Protein AF-A0A0F8CPH7-F1 (afdb_monomer)

Organism: Ceratocystis fimbriata f. sp. platani (NCBI:txid88771)

Secondary structure (DSSP, 8-state):
-------------TT-----HHHHHHHHHHHHHHHHHHHHHTS-PPPPP-----------------------------------------------------HHHHHHHHHHHHHHHHHHHHHHHHHHHSTTSPPP-SHHHHHHHIIIIIHHHHHSS--SEEEE-SSS-EEEE-TT-GGGTT----TTS-HHHHHTHHHHHHHHHHHHHHHHTT-----

Sequence (219 aa):
MSFQSIAQPTSTNPDSAYLASSCLDFLLIELVPLAFRVTNDLEPKPSPANDSTASTTGSSPQVGGSATTGEASASSGPAKSGLGSGLGAGIVGAGGAVKKMDEDEEKDAVFYRLESLGYRVGQGLVERFSKDRPRFNDTLDVIKFLCKDLWMLAFRKQIDNLKTNHRGVYVLTDNNFRPLSRMSAEAGGQAVLRAQPFLWFPCGIVRGALAAMGIDATQ

Foldseek 3Di:
DDPPPPPDPPPVDPPPDDDPLVVLLVCLVVVLVVLLVVLQVPLDDDDPDPPDDDDDDDDDDDDDDDDDDDDDDDDDDDDDDDDDDDDDDDDDDDDPPSPRPDVVSSVVSSLCVLLQLLLVLLLVCCVPPCPPPDQDPDPVVLVVCVQAPVCCRNQVDGFPDWDDPVPPDIDTHDPCRPSCVPPDDDVVDPSVVVCVSSVSNVNSSSQNNCVSSVHHDDD

InterPro domains:
  IPR007194 Transport protein particle (TRAPP) component [PF04051] (25-217)
  IPR024096 NO signalling/Golgi transport ligand-binding domain superfamily [SSF111126] (21-217)
  IPR037992 TRAPP complex, Trs33 subunit [PTHR12817] (20-218)
  IPR037992 TRAPP complex, Trs33 subunit [cd14944] (20-218)

Radius of gyration: 29.12 Å; Cα contacts (8 Å, |Δi|>4): 146; chains: 1; bounding box: 70×67×82 Å

Mean predicted aligned error: 16.25 Å

Structure (mmCIF, N/CA/C/O backbone):
data_AF-A0A0F8CPH7-F1
#
_entry.id   AF-A0A0F8CPH7-F1
#
loop_
_atom_site.group_PDB
_atom_site.id
_atom_site.type_symbol
_atom_site.label_atom_id
_atom_site.label_alt_id
_atom_site.label_comp_id
_atom_site.label_asym_id
_atom_site.label_entity_id
_atom_site.label_seq_id
_atom_site.pdbx_PDB_ins_code
_atom_site.Cartn_x
_atom_site.Cartn_y
_atom_site.Cartn_z
_atom_site.occupancy
_atom_site.B_iso_or_equiv
_atom_site.auth_seq_id
_atom_site.auth_comp_id
_atom_site.auth_asym_id
_atom_site.auth_atom_id
_atom_site.pdbx_PDB_model_num
ATOM 1 N N . MET A 1 1 ? 30.610 3.487 20.086 1.00 37.03 1 MET A N 1
ATOM 2 C CA . MET A 1 1 ? 29.155 3.574 19.850 1.00 37.03 1 MET A CA 1
ATOM 3 C C . MET A 1 1 ? 28.462 2.661 20.841 1.00 37.03 1 MET A C 1
ATOM 5 O O . MET A 1 1 ? 28.578 1.450 20.716 1.00 37.03 1 MET A O 1
ATOM 9 N N . SER A 1 2 ? 27.843 3.222 21.875 1.00 33.97 2 SER A N 1
ATOM 10 C CA . SER A 1 2 ? 27.086 2.464 22.871 1.00 33.97 2 SER A CA 1
ATOM 11 C C . SER A 1 2 ? 25.788 1.951 22.250 1.00 33.97 2 SER A C 1
ATOM 13 O O . SER A 1 2 ? 24.970 2.738 21.779 1.00 33.97 2 SER A O 1
ATOM 15 N N . PHE A 1 3 ? 25.577 0.633 22.264 1.00 42.03 3 PHE A N 1
ATOM 16 C CA . PHE A 1 3 ? 24.262 0.066 21.982 1.00 42.03 3 PHE A CA 1
ATOM 17 C C . PHE A 1 3 ? 23.339 0.410 23.148 1.00 42.03 3 PHE A C 1
ATOM 19 O O . PHE A 1 3 ? 23.348 -0.256 24.182 1.00 42.03 3 PHE A O 1
ATOM 26 N N . GLN A 1 4 ? 22.561 1.480 22.993 1.00 38.41 4 GLN A N 1
ATOM 27 C CA . GLN A 1 4 ? 21.493 1.802 23.924 1.00 38.41 4 GLN A CA 1
ATOM 28 C C . GLN A 1 4 ? 20.413 0.729 23.774 1.00 38.41 4 GLN A C 1
ATOM 30 O O . GLN A 1 4 ? 19.594 0.776 22.858 1.00 38.41 4 GLN A O 1
ATOM 35 N N . SER A 1 5 ? 20.467 -0.278 24.649 1.00 45.59 5 SER A N 1
ATOM 36 C CA . SER A 1 5 ? 19.445 -1.313 24.731 1.00 45.59 5 SER A CA 1
ATOM 37 C C . SER A 1 5 ? 18.122 -0.640 25.078 1.00 45.59 5 SER A C 1
ATOM 39 O O . SER A 1 5 ? 17.912 -0.199 26.209 1.00 45.59 5 SER A O 1
ATOM 41 N N . ILE A 1 6 ? 17.253 -0.502 24.077 1.00 48.56 6 ILE A N 1
ATOM 42 C CA . ILE A 1 6 ? 15.868 -0.096 24.283 1.00 48.56 6 ILE A CA 1
ATOM 43 C C . ILE A 1 6 ? 15.257 -1.182 25.157 1.00 48.56 6 ILE A C 1
ATOM 45 O O . ILE A 1 6 ? 15.151 -2.331 24.725 1.00 48.56 6 ILE A O 1
ATOM 49 N N . ALA A 1 7 ? 14.909 -0.816 26.393 1.00 46.19 7 ALA A N 1
ATOM 50 C CA . ALA A 1 7 ? 14.286 -1.726 27.336 1.00 46.19 7 ALA A CA 1
ATOM 51 C C . ALA A 1 7 ? 13.081 -2.376 26.652 1.00 46.19 7 ALA A C 1
ATOM 53 O O . ALA A 1 7 ? 12.139 -1.685 26.254 1.00 46.19 7 ALA A O 1
ATOM 54 N N . GLN A 1 8 ? 13.135 -3.698 26.476 1.00 51.12 8 GLN A N 1
ATOM 55 C CA . GLN A 1 8 ? 11.978 -4.438 26.000 1.00 51.12 8 GLN A CA 1
ATOM 56 C C . GLN A 1 8 ? 10.853 -4.177 27.006 1.00 51.12 8 GLN A C 1
ATOM 58 O O . GLN A 1 8 ? 11.062 -4.427 28.197 1.00 51.12 8 GLN A O 1
ATOM 63 N N . PRO A 1 9 ? 9.689 -3.650 26.583 1.00 49.19 9 PRO A N 1
ATOM 64 C CA . PRO A 1 9 ? 8.571 -3.509 27.495 1.00 49.19 9 PRO A CA 1
ATOM 65 C C . PRO A 1 9 ? 8.208 -4.918 27.948 1.00 49.19 9 PRO A C 1
ATOM 67 O O . PRO A 1 9 ? 7.811 -5.746 27.130 1.00 49.19 9 PRO A O 1
ATOM 70 N N . THR A 1 10 ? 8.380 -5.200 29.238 1.00 48.44 10 THR A N 1
ATOM 71 C CA . THR A 1 10 ? 8.094 -6.500 29.848 1.00 48.44 10 THR A CA 1
ATOM 72 C C . THR A 1 10 ? 6.583 -6.701 29.938 1.00 48.44 10 THR A C 1
ATOM 74 O O . THR A 1 10 ? 6.005 -6.719 31.023 1.00 48.44 10 THR A O 1
ATOM 77 N N . SER A 1 11 ? 5.921 -6.804 28.783 1.00 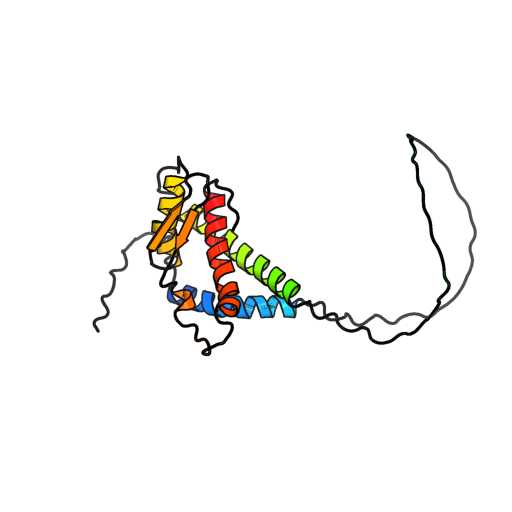45.66 11 SER A N 1
ATOM 78 C CA . SER A 1 11 ? 4.522 -7.195 28.718 1.00 45.66 11 SER A CA 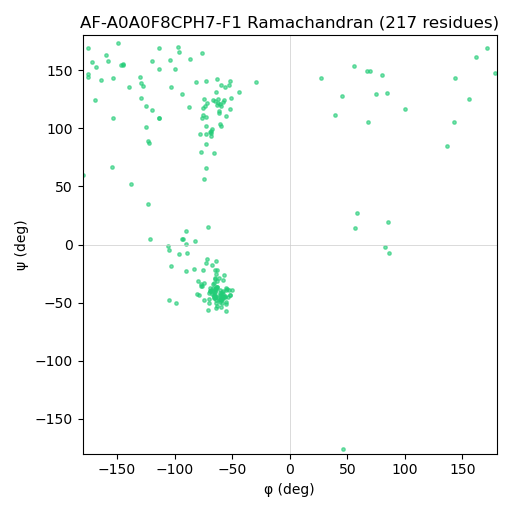1
ATOM 79 C C . SER A 1 11 ? 4.449 -8.686 29.025 1.00 45.66 11 SER A C 1
ATOM 81 O O . SER A 1 11 ? 4.887 -9.527 28.245 1.00 45.66 11 SER A O 1
ATOM 83 N N . THR A 1 12 ? 3.909 -9.006 30.197 1.00 47.97 12 THR A N 1
ATOM 84 C CA . THR A 1 12 ? 3.699 -10.362 30.727 1.00 47.97 12 THR A CA 1
ATOM 85 C C . THR A 1 12 ? 2.594 -11.137 29.993 1.00 47.97 12 THR A C 1
ATOM 87 O O . THR A 1 12 ? 2.120 -12.156 30.487 1.00 47.97 12 THR A O 1
ATOM 90 N N . ASN A 1 13 ? 2.180 -10.669 28.811 1.00 50.22 13 ASN A N 1
ATOM 91 C CA . ASN A 1 13 ? 1.158 -11.300 27.987 1.00 50.22 13 ASN A CA 1
ATOM 92 C C . ASN A 1 13 ? 1.799 -12.350 27.063 1.00 50.22 13 ASN A C 1
ATOM 94 O O . ASN A 1 13 ? 2.582 -11.965 26.190 1.00 50.22 13 ASN A O 1
ATOM 98 N N . PRO A 1 14 ? 1.441 -13.644 27.173 1.00 56.41 14 PRO A N 1
ATOM 99 C CA . PRO A 1 14 ? 1.940 -14.680 26.263 1.00 56.41 14 PRO A CA 1
ATOM 100 C C . PRO A 1 14 ? 1.500 -14.460 24.802 1.00 56.41 14 PRO A C 1
ATOM 102 O O . PRO A 1 14 ? 2.190 -14.900 23.889 1.00 56.41 14 PRO A O 1
ATOM 105 N N . ASP A 1 15 ? 0.423 -13.699 24.572 1.00 54.91 15 ASP A N 1
ATOM 106 C CA . ASP A 1 15 ? -0.055 -13.299 23.237 1.00 54.91 15 ASP A CA 1
ATOM 107 C C . ASP A 1 15 ? 0.677 -12.076 22.641 1.00 54.91 15 ASP A C 1
ATOM 109 O O . ASP A 1 15 ? 0.338 -11.599 21.549 1.00 54.91 15 ASP A O 1
ATOM 113 N N . SER A 1 16 ? 1.686 -11.536 23.333 1.00 53.56 16 SER A N 1
ATOM 114 C CA . SER A 1 16 ? 2.491 -10.406 22.858 1.00 53.56 16 SER A CA 1
ATOM 115 C C . SER A 1 16 ? 3.502 -10.870 21.800 1.00 53.56 16 SER A C 1
ATOM 117 O O . SER A 1 16 ? 4.678 -11.100 22.077 1.00 53.56 16 SER A O 1
ATOM 119 N N . ALA A 1 17 ? 3.040 -11.056 20.559 1.00 59.44 17 ALA A N 1
ATOM 120 C CA . ALA A 1 17 ? 3.915 -11.437 19.452 1.00 59.44 17 ALA A CA 1
ATOM 121 C C . ALA A 1 17 ? 4.791 -10.251 19.020 1.00 59.44 17 ALA A C 1
ATOM 123 O O . ALA A 1 17 ? 4.398 -9.416 18.202 1.00 59.44 17 ALA A O 1
ATOM 124 N N . TYR A 1 18 ? 6.004 -10.197 19.562 1.00 64.38 18 TYR A N 1
ATOM 125 C CA . TYR A 1 18 ? 7.032 -9.264 19.121 1.00 64.38 18 TYR A CA 1
ATOM 126 C C . TYR A 1 18 ? 7.489 -9.605 17.695 1.00 64.38 18 TYR A C 1
ATOM 128 O O . TYR A 1 18 ? 7.954 -10.711 17.423 1.00 64.38 18 TYR A O 1
ATOM 136 N N . LEU A 1 19 ? 7.414 -8.633 16.783 1.00 67.06 19 LEU A N 1
ATOM 137 C CA . LEU A 1 19 ? 7.963 -8.782 15.436 1.00 67.06 19 LEU A CA 1
ATOM 138 C C . LEU A 1 19 ? 9.497 -8.672 15.468 1.00 67.06 19 LEU A C 1
ATOM 140 O O . LEU A 1 19 ? 10.047 -7.613 15.796 1.00 67.06 19 LEU A O 1
ATOM 144 N N . ALA A 1 20 ? 10.187 -9.746 15.079 1.00 78.56 20 ALA A N 1
ATOM 145 C CA . ALA A 1 20 ? 11.637 -9.759 14.917 1.00 78.56 20 ALA A CA 1
ATOM 146 C C . ALA A 1 20 ? 12.053 -8.861 13.737 1.00 78.56 20 ALA A C 1
ATOM 148 O O . ALA A 1 20 ? 11.981 -9.263 12.576 1.00 78.56 20 ALA A O 1
ATOM 149 N N . SER A 1 21 ? 12.501 -7.635 14.038 1.00 74.56 21 SER A N 1
ATOM 150 C CA . SER A 1 21 ? 12.812 -6.613 13.022 1.00 74.56 21 SER A CA 1
ATOM 151 C C . SER A 1 21 ? 13.825 -7.095 11.982 1.00 74.56 21 SER A C 1
ATOM 153 O O . SER A 1 21 ? 13.651 -6.818 10.804 1.00 74.56 21 SER A O 1
ATOM 155 N N . SER A 1 22 ? 14.845 -7.854 12.395 1.00 81.75 22 SER A N 1
ATOM 156 C CA . SER A 1 22 ? 15.851 -8.403 11.479 1.00 81.75 22 SER A CA 1
ATOM 157 C C . SER A 1 22 ? 15.253 -9.401 10.484 1.00 81.75 22 SER A C 1
ATOM 159 O O . SER A 1 22 ? 15.658 -9.426 9.329 1.00 81.75 22 SER A O 1
ATOM 161 N N . CYS A 1 23 ? 14.272 -10.206 10.907 1.00 84.56 23 CYS A N 1
ATOM 162 C CA . CYS A 1 23 ? 13.587 -11.152 10.026 1.00 84.56 23 CYS A CA 1
ATOM 163 C C . CYS A 1 23 ? 12.709 -10.424 9.003 1.00 84.56 23 CYS A C 1
ATOM 165 O O . CYS A 1 23 ? 12.673 -10.845 7.852 1.00 84.56 23 CYS A O 1
ATOM 167 N N . LEU A 1 24 ? 12.057 -9.319 9.391 1.00 82.50 24 LEU A N 1
ATOM 168 C CA . LEU A 1 24 ? 11.347 -8.462 8.439 1.00 82.50 24 LEU A CA 1
ATOM 169 C C . LEU A 1 24 ? 12.323 -7.799 7.454 1.00 82.50 24 LEU A C 1
ATOM 171 O O . LEU A 1 24 ? 12.069 -7.834 6.256 1.00 82.50 24 LEU A O 1
ATOM 175 N N . ASP A 1 25 ? 13.443 -7.250 7.939 1.00 82.81 25 ASP A N 1
ATOM 176 C CA . ASP A 1 25 ? 14.469 -6.624 7.093 1.00 82.81 25 ASP A CA 1
ATOM 177 C C . ASP A 1 25 ? 14.992 -7.622 6.031 1.00 82.81 25 ASP A C 1
ATOM 179 O O . ASP A 1 25 ? 15.083 -7.270 4.858 1.00 82.81 25 ASP A O 1
ATOM 183 N N . PHE A 1 26 ? 15.287 -8.878 6.404 1.00 86.50 26 PHE A N 1
ATOM 184 C CA . PHE A 1 26 ? 15.694 -9.922 5.447 1.00 86.50 26 PHE A CA 1
ATOM 185 C C . PHE A 1 26 ? 14.562 -10.363 4.515 1.00 86.50 26 PHE A C 1
ATOM 187 O O . PHE A 1 26 ? 14.797 -10.547 3.323 1.00 86.50 26 PHE A O 1
ATOM 194 N N . LEU A 1 27 ? 13.334 -10.497 5.029 1.00 87.50 27 LEU A N 1
ATOM 195 C CA . LEU A 1 27 ? 12.174 -10.832 4.206 1.00 87.50 27 LEU A CA 1
ATOM 196 C C . LEU A 1 27 ? 11.969 -9.778 3.116 1.00 87.50 27 LEU A C 1
ATOM 198 O O . LEU A 1 27 ? 11.829 -10.149 1.962 1.00 87.50 27 LEU A O 1
ATOM 202 N N . LEU A 1 28 ? 12.021 -8.484 3.441 1.00 86.94 28 LEU A N 1
ATOM 203 C CA . LEU A 1 28 ? 11.837 -7.402 2.466 1.00 86.94 28 LEU A CA 1
ATOM 204 C C . LEU A 1 28 ? 12.929 -7.355 1.380 1.00 86.94 28 LEU A C 1
ATOM 206 O O . LEU A 1 28 ? 12.655 -6.877 0.281 1.00 86.94 28 LEU A O 1
ATOM 210 N N . ILE A 1 29 ? 14.133 -7.864 1.661 1.00 88.19 29 ILE A N 1
ATOM 211 C CA . ILE A 1 29 ? 15.219 -7.993 0.676 1.00 88.19 29 ILE A CA 1
ATOM 212 C C . ILE A 1 29 ? 14.935 -9.149 -0.297 1.00 88.19 29 ILE A C 1
ATOM 214 O O . ILE A 1 29 ? 15.022 -8.965 -1.508 1.00 88.19 29 ILE A O 1
ATOM 218 N N . GLU A 1 30 ? 14.561 -10.323 0.218 1.00 91.12 30 GLU A N 1
ATOM 219 C CA . GLU A 1 30 ? 14.364 -11.539 -0.589 1.00 91.12 30 GLU A CA 1
ATOM 220 C C . GLU A 1 30 ? 12.981 -11.630 -1.256 1.00 91.12 30 GLU A C 1
ATOM 222 O O . GLU A 1 30 ? 12.820 -12.339 -2.249 1.00 91.12 30 GLU A O 1
ATOM 227 N N . LEU A 1 31 ? 11.975 -10.908 -0.749 1.00 91.94 31 LEU A N 1
ATOM 228 C CA . LEU A 1 31 ? 10.586 -10.998 -1.213 1.00 91.94 31 LEU A CA 1
ATOM 229 C C . LEU A 1 31 ? 10.444 -10.676 -2.708 1.00 91.94 31 LEU A C 1
ATOM 231 O O . LEU A 1 31 ? 9.700 -11.358 -3.410 1.00 91.94 31 LEU A O 1
ATOM 235 N N . VAL A 1 32 ? 11.167 -9.665 -3.199 1.00 92.25 32 VAL A N 1
ATOM 236 C CA . VAL A 1 32 ? 11.124 -9.253 -4.610 1.00 92.25 32 VAL A CA 1
ATOM 237 C C . VAL A 1 32 ? 11.809 -10.282 -5.525 1.00 92.25 32 VAL A C 1
ATOM 239 O O . VAL A 1 32 ? 11.118 -10.802 -6.403 1.00 92.25 32 VAL A O 1
ATOM 242 N N . PRO A 1 33 ? 13.096 -10.659 -5.335 1.00 92.00 33 PRO A N 1
ATOM 243 C CA . PRO A 1 33 ? 13.726 -11.727 -6.121 1.00 92.00 33 PRO A CA 1
ATOM 244 C C . PRO A 1 33 ? 12.954 -13.052 -6.098 1.00 92.00 33 PRO A C 1
ATOM 246 O O . PRO A 1 33 ? 12.860 -13.731 -7.122 1.00 92.00 33 PRO A O 1
ATOM 249 N N . LEU A 1 34 ? 12.372 -13.414 -4.949 1.00 92.44 34 LEU A N 1
ATOM 250 C CA . LEU A 1 34 ? 11.554 -14.616 -4.814 1.00 92.44 34 LEU A CA 1
ATOM 251 C C . LEU A 1 34 ? 10.242 -14.507 -5.597 1.00 92.44 34 LEU A C 1
ATOM 253 O O . LEU A 1 34 ? 9.844 -15.484 -6.224 1.00 92.44 34 LEU A O 1
ATOM 257 N N . ALA A 1 35 ? 9.580 -13.348 -5.604 1.00 92.75 35 ALA A N 1
ATOM 258 C CA . ALA A 1 35 ? 8.356 -13.157 -6.375 1.00 92.75 35 ALA A CA 1
ATOM 259 C C . ALA A 1 35 ? 8.604 -13.238 -7.889 1.00 92.75 35 ALA A C 1
ATOM 261 O O . ALA A 1 35 ? 7.842 -13.923 -8.564 1.00 92.75 35 ALA A O 1
ATOM 262 N N . PHE A 1 36 ? 9.691 -12.644 -8.402 1.00 92.12 36 PHE A N 1
ATOM 263 C CA . PHE A 1 36 ? 10.114 -12.824 -9.799 1.00 92.12 36 PHE A CA 1
ATOM 264 C C . PHE A 1 36 ? 10.379 -14.302 -10.126 1.00 92.12 36 PHE A C 1
ATOM 266 O O . PHE A 1 36 ? 9.798 -14.841 -11.064 1.00 92.12 36 PHE A O 1
ATOM 273 N N . ARG A 1 37 ? 11.176 -15.003 -9.302 1.00 91.81 37 ARG A N 1
ATOM 274 C CA . ARG A 1 37 ? 11.423 -16.446 -9.480 1.00 91.81 37 ARG A CA 1
ATOM 275 C C . ARG A 1 37 ? 10.138 -17.270 -9.510 1.00 91.81 37 ARG A C 1
ATOM 277 O O . ARG A 1 37 ? 9.963 -18.055 -10.427 1.00 91.81 37 ARG A O 1
ATOM 284 N N . VAL A 1 38 ? 9.241 -17.080 -8.543 1.00 91.00 38 VAL A N 1
ATOM 285 C CA . VAL A 1 38 ? 7.985 -17.843 -8.458 1.00 91.00 38 VAL A CA 1
ATOM 286 C C . VAL A 1 38 ? 7.055 -17.545 -9.635 1.00 91.00 38 VAL A C 1
ATOM 288 O O . VAL A 1 38 ? 6.340 -18.442 -10.064 1.00 91.00 38 VAL A O 1
ATOM 291 N N . THR A 1 39 ? 7.044 -16.320 -10.165 1.00 89.31 39 THR A N 1
ATOM 292 C CA . THR A 1 39 ? 6.283 -15.998 -11.382 1.00 89.31 39 THR A CA 1
ATOM 293 C C . THR A 1 39 ? 6.845 -16.746 -12.594 1.00 89.31 39 THR A C 1
ATOM 295 O O . THR A 1 39 ? 6.076 -17.373 -13.315 1.00 89.31 39 THR A O 1
ATOM 298 N N . ASN A 1 40 ? 8.170 -16.794 -12.748 1.00 86.19 40 ASN A N 1
ATOM 299 C CA . ASN A 1 40 ? 8.825 -17.473 -13.873 1.00 86.19 40 ASN A CA 1
ATOM 300 C C . ASN A 1 40 ? 8.797 -19.011 -13.748 1.00 86.19 40 ASN A C 1
ATOM 302 O O . ASN A 1 40 ? 8.638 -19.710 -14.743 1.00 86.19 40 ASN A O 1
ATOM 306 N N . ASP A 1 41 ? 8.865 -19.555 -12.529 1.00 83.31 41 ASP A N 1
ATOM 307 C CA . ASP A 1 41 ? 8.706 -20.994 -12.252 1.00 83.31 41 ASP A CA 1
ATOM 308 C C . ASP A 1 41 ? 7.265 -21.493 -12.521 1.00 83.31 41 ASP A C 1
ATOM 310 O O . ASP A 1 41 ? 7.039 -22.699 -12.646 1.00 83.31 41 ASP A O 1
ATOM 314 N N . LEU A 1 42 ? 6.283 -20.581 -12.595 1.00 69.94 42 LEU A N 1
ATOM 315 C CA . LEU A 1 42 ? 4.884 -20.874 -12.931 1.00 69.94 42 LEU A CA 1
ATOM 316 C C . LEU A 1 42 ? 4.584 -20.791 -14.438 1.00 69.94 42 LEU A C 1
ATOM 318 O O . LEU A 1 42 ? 3.446 -21.071 -14.826 1.00 69.94 42 LEU A O 1
ATOM 322 N N . GLU A 1 43 ? 5.569 -20.476 -15.293 1.00 65.69 43 GLU A N 1
ATOM 323 C CA . GLU A 1 43 ? 5.422 -20.679 -16.739 1.00 65.69 43 GLU A CA 1
ATOM 324 C C . GLU A 1 43 ? 5.099 -22.168 -17.005 1.00 65.69 43 GLU A C 1
ATOM 326 O O . GLU A 1 43 ? 5.838 -23.057 -16.561 1.00 65.69 43 GLU A O 1
ATOM 331 N N . PRO A 1 44 ? 3.993 -22.494 -17.703 1.00 54.16 44 PRO A N 1
ATOM 332 C CA . PRO A 1 44 ? 3.561 -23.874 -17.872 1.00 54.16 44 PRO A CA 1
ATOM 333 C C . PRO A 1 44 ? 4.539 -24.644 -18.763 1.00 54.16 44 PRO A C 1
ATOM 335 O O . PRO A 1 44 ? 4.463 -24.612 -19.993 1.00 54.16 44 PRO A O 1
ATOM 338 N N . LYS A 1 45 ? 5.446 -25.392 -18.125 1.00 47.84 45 LYS A N 1
ATOM 339 C CA . LYS A 1 45 ? 6.316 -26.366 -18.790 1.00 47.84 45 LYS A CA 1
ATOM 340 C C . LYS A 1 45 ? 5.452 -27.289 -19.662 1.00 47.84 45 LYS A C 1
ATOM 342 O O . LYS A 1 45 ? 4.522 -27.894 -19.126 1.00 47.84 45 LYS A O 1
ATOM 347 N N . PRO A 1 46 ? 5.743 -27.437 -20.969 1.00 47.88 46 PRO A N 1
ATOM 348 C CA . PRO A 1 46 ? 4.906 -28.231 -21.856 1.00 47.88 46 PRO A CA 1
ATOM 349 C C . PRO A 1 46 ? 4.831 -29.674 -21.357 1.00 47.88 46 PRO A C 1
ATOM 351 O O . PRO A 1 46 ? 5.847 -30.369 -21.253 1.00 47.88 46 PRO A O 1
ATOM 354 N N . SER A 1 47 ? 3.614 -30.109 -21.039 1.00 40.88 47 SER A N 1
ATOM 355 C CA . SER A 1 47 ? 3.304 -31.496 -20.707 1.00 40.88 47 SER A CA 1
ATOM 356 C C . SER A 1 47 ? 3.757 -32.398 -21.858 1.00 40.88 47 SER A C 1
ATOM 358 O O . SER A 1 47 ? 3.479 -32.061 -23.014 1.00 40.88 47 SER A O 1
ATOM 360 N N . PRO A 1 48 ? 4.418 -33.543 -21.602 1.00 45.66 48 PRO A N 1
ATOM 361 C CA . PRO A 1 48 ? 4.695 -34.495 -22.667 1.00 45.66 48 PRO A CA 1
ATOM 362 C C . PRO A 1 48 ? 3.359 -34.954 -23.257 1.00 45.66 48 PRO A C 1
ATOM 364 O O . PRO A 1 48 ? 2.493 -35.454 -22.537 1.00 45.66 48 PRO A O 1
ATOM 367 N N . ALA A 1 49 ? 3.172 -34.734 -24.557 1.00 44.69 49 ALA A N 1
ATOM 368 C CA . ALA A 1 49 ? 1.973 -35.176 -25.247 1.00 44.69 49 ALA A CA 1
ATOM 369 C C . ALA A 1 49 ? 1.891 -36.707 -25.177 1.00 44.69 49 ALA A C 1
ATOM 371 O O . ALA A 1 49 ? 2.830 -37.396 -25.575 1.00 44.69 49 ALA A O 1
ATOM 372 N N . ASN A 1 50 ? 0.767 -37.231 -24.682 1.00 43.66 50 ASN A N 1
ATOM 373 C CA . ASN A 1 50 ? 0.462 -38.655 -24.778 1.00 43.66 50 ASN A CA 1
ATOM 374 C C . ASN A 1 50 ? 0.213 -38.999 -26.249 1.00 43.66 50 ASN A C 1
ATOM 376 O O . ASN A 1 50 ? -0.906 -38.862 -26.743 1.00 43.66 50 ASN A O 1
ATOM 380 N N . ASP A 1 51 ? 1.259 -39.440 -26.942 1.00 42.44 51 ASP A N 1
ATOM 381 C CA . ASP A 1 51 ? 1.118 -40.010 -28.272 1.00 42.44 51 ASP A CA 1
ATOM 382 C C . ASP A 1 51 ? 0.570 -41.440 -28.162 1.00 42.44 51 ASP A C 1
ATOM 384 O O . ASP A 1 51 ? 1.215 -42.360 -27.655 1.00 42.44 51 ASP A O 1
ATOM 388 N N . SER A 1 52 ? -0.689 -41.606 -28.559 1.00 41.84 52 SER A N 1
ATOM 389 C CA . SER A 1 52 ? -1.377 -42.893 -28.678 1.00 41.84 52 SER A CA 1
ATOM 390 C C . SER A 1 52 ? -2.501 -42.778 -29.709 1.00 41.84 52 SER A C 1
ATOM 392 O O . SER A 1 52 ? -3.679 -42.851 -29.363 1.00 41.84 52 SER A O 1
ATOM 394 N N . THR A 1 53 ? -2.142 -42.579 -30.984 1.00 37.78 53 THR A N 1
ATOM 395 C CA . THR A 1 53 ? -3.125 -42.504 -32.084 1.00 37.78 53 THR A CA 1
ATOM 396 C C . THR A 1 53 ? -2.865 -43.521 -33.198 1.00 37.78 53 THR A C 1
ATOM 398 O O . THR A 1 53 ? -2.220 -43.212 -34.194 1.00 37.78 53 THR A O 1
ATOM 401 N N . ALA A 1 54 ? -3.434 -44.720 -33.057 1.00 37.28 54 ALA A N 1
ATOM 402 C CA . ALA A 1 54 ? -3.818 -45.650 -34.132 1.00 37.28 54 ALA A CA 1
ATOM 403 C C . ALA A 1 54 ? -4.536 -46.854 -33.489 1.00 37.28 54 ALA A C 1
ATOM 405 O O . ALA A 1 54 ? -4.115 -47.287 -32.422 1.00 37.28 54 ALA A O 1
ATOM 406 N N . SER A 1 55 ? -5.563 -47.499 -34.041 1.00 35.47 55 SER A N 1
ATOM 407 C CA . SER A 1 55 ? -6.504 -47.289 -35.165 1.00 35.47 55 SER A CA 1
ATOM 408 C C . SER A 1 55 ? -7.562 -48.432 -35.006 1.00 35.47 55 SER A C 1
ATOM 410 O O . SER A 1 55 ? -7.303 -49.371 -34.261 1.00 35.47 55 SER A O 1
ATOM 412 N N . THR A 1 56 ? -8.819 -48.445 -35.474 1.00 32.03 56 THR A N 1
ATOM 413 C CA . THR A 1 56 ? -9.380 -48.315 -36.835 1.00 32.03 56 THR A CA 1
ATOM 414 C C . THR A 1 56 ? -10.926 -48.446 -36.794 1.00 32.03 56 THR A C 1
ATOM 416 O O . THR A 1 56 ? -11.442 -49.259 -36.038 1.00 32.03 56 THR A O 1
ATOM 419 N N . THR A 1 57 ? -11.629 -47.734 -37.690 1.00 29.14 57 THR A N 1
ATOM 420 C CA . THR A 1 57 ? -12.876 -48.110 -38.427 1.00 29.14 57 THR A CA 1
ATOM 421 C C . THR A 1 57 ? -14.103 -48.771 -37.744 1.00 29.14 57 THR A C 1
ATOM 423 O O . THR A 1 57 ? -14.026 -49.919 -37.320 1.00 29.14 57 THR A O 1
ATOM 426 N N . GLY A 1 58 ? -15.301 -48.184 -37.954 1.00 28.05 58 GLY A N 1
ATOM 427 C CA . GLY A 1 58 ? -16.482 -48.976 -38.380 1.00 28.05 58 GLY A CA 1
ATOM 428 C C . GLY A 1 58 ? -17.885 -48.629 -37.832 1.00 28.05 58 GLY A C 1
ATOM 429 O O . GLY A 1 58 ? -18.241 -49.081 -36.754 1.00 28.05 58 GLY A O 1
ATOM 430 N N . SER A 1 59 ? -18.719 -48.009 -38.685 1.00 28.78 59 SER A N 1
ATOM 431 C CA . SER A 1 59 ? -20.195 -48.186 -38.789 1.00 28.78 59 SER A CA 1
ATOM 432 C C . SER A 1 59 ? -21.176 -47.583 -37.751 1.00 28.78 59 SER A C 1
ATOM 434 O O . SER A 1 59 ? -21.121 -47.856 -36.559 1.00 28.78 59 SER A O 1
ATOM 436 N N . SER A 1 60 ? -22.196 -46.876 -38.268 1.00 29.39 60 SER A N 1
ATOM 437 C CA . SER A 1 60 ? -23.488 -46.552 -37.606 1.00 29.39 60 SER A CA 1
ATOM 438 C C . SER A 1 60 ? -24.576 -47.577 -38.019 1.00 29.39 60 SER A C 1
ATOM 440 O O . SER A 1 60 ? -24.345 -48.268 -39.017 1.00 29.39 60 SER A O 1
ATOM 442 N N . PRO A 1 61 ? -25.755 -47.693 -37.344 1.00 39.03 61 PRO A N 1
ATOM 443 C CA . PRO A 1 61 ? -26.876 -46.749 -37.583 1.00 39.03 61 PRO A CA 1
ATOM 444 C C . PRO A 1 61 ? -27.910 -46.486 -36.435 1.00 39.03 61 PRO A C 1
ATOM 446 O O . PRO A 1 61 ? -28.363 -47.403 -35.769 1.00 39.03 61 PRO A O 1
ATOM 449 N N . GLN A 1 62 ? -28.360 -45.219 -36.348 1.00 28.73 62 GLN A N 1
ATOM 450 C CA . GLN A 1 62 ? -29.751 -44.684 -36.219 1.00 28.73 62 GLN A CA 1
ATOM 451 C C . GLN A 1 62 ? -30.767 -45.076 -35.090 1.00 28.73 62 GLN A C 1
ATOM 453 O O . GLN A 1 62 ? -30.829 -46.205 -34.627 1.00 28.73 62 GLN A O 1
ATOM 458 N N . VAL A 1 63 ? -31.691 -44.114 -34.825 1.00 29.09 63 VAL A N 1
ATOM 459 C CA . VAL A 1 63 ? -32.966 -44.128 -34.029 1.00 29.09 63 VAL A CA 1
ATOM 460 C C . VAL A 1 63 ? -32.781 -43.901 -32.507 1.00 29.09 63 VAL A C 1
ATOM 462 O O . VAL A 1 63 ? -31.955 -44.573 -31.913 1.00 29.09 63 VAL A O 1
ATOM 465 N N . GLY A 1 64 ? -33.474 -43.016 -31.755 1.00 26.62 64 GLY A N 1
ATOM 466 C CA . GLY A 1 64 ? -34.527 -41.974 -31.946 1.00 26.62 64 GLY A CA 1
ATOM 467 C C . GLY A 1 64 ? -35.186 -41.655 -30.562 1.00 26.62 64 GLY A C 1
ATOM 468 O O . GLY A 1 64 ? -35.034 -42.478 -29.668 1.00 26.62 64 GLY A O 1
ATOM 469 N N . GLY A 1 65 ? -35.909 -40.564 -30.230 1.00 27.06 65 GLY A N 1
ATOM 470 C CA . GLY A 1 65 ? -36.321 -39.293 -30.874 1.00 27.06 65 GLY A CA 1
ATOM 471 C C . GLY A 1 65 ? -37.365 -38.520 -29.993 1.00 27.06 65 GLY A C 1
ATOM 472 O O . GLY A 1 65 ? -37.917 -39.129 -29.083 1.00 27.06 65 GLY A O 1
ATOM 473 N N . SER A 1 66 ? -37.692 -37.239 -30.292 1.00 28.30 66 SER A N 1
ATOM 474 C CA . SER A 1 66 ? -38.697 -36.351 -29.602 1.00 28.30 66 SER A CA 1
ATOM 475 C C . SER A 1 66 ? -38.370 -35.848 -28.162 1.00 28.30 66 SER A C 1
ATOM 477 O O . SER A 1 66 ? -37.712 -36.561 -27.419 1.00 28.30 66 SER A O 1
ATOM 479 N N . ALA A 1 67 ? -38.794 -34.663 -27.660 1.00 29.84 67 ALA A N 1
ATOM 480 C CA . ALA A 1 67 ? -39.519 -33.503 -28.234 1.00 29.84 67 ALA A CA 1
ATOM 481 C C . ALA A 1 67 ? -39.305 -32.180 -27.417 1.00 29.84 67 ALA A C 1
ATOM 483 O O . ALA A 1 67 ? -38.989 -32.258 -26.238 1.00 29.84 67 ALA A O 1
ATOM 484 N N . THR A 1 68 ? -39.517 -31.010 -28.063 1.00 28.05 68 THR A N 1
ATOM 485 C CA . THR A 1 68 ? -40.109 -29.693 -27.619 1.00 28.05 68 THR A CA 1
ATOM 486 C C . THR A 1 68 ? -40.054 -29.222 -26.134 1.00 28.05 68 THR A C 1
ATOM 488 O O . THR A 1 68 ? -40.299 -30.024 -25.249 1.00 28.05 68 THR A O 1
ATOM 491 N N . THR A 1 69 ? -39.880 -27.934 -25.756 1.00 28.66 69 THR A N 1
ATOM 492 C CA . THR A 1 69 ? -40.637 -26.698 -26.146 1.00 28.66 69 THR A CA 1
ATOM 493 C C . THR A 1 69 ? -39.965 -25.357 -25.725 1.00 28.66 69 THR A C 1
ATOM 495 O O . THR A 1 69 ? -39.393 -25.309 -24.642 1.00 28.66 69 THR A O 1
ATOM 498 N N . GLY A 1 70 ? -40.227 -24.254 -26.464 1.00 28.39 70 GLY A N 1
ATOM 499 C CA . GLY A 1 70 ? -40.243 -22.837 -25.986 1.00 28.39 70 GLY A CA 1
ATOM 500 C C . GLY A 1 70 ? -38.889 -22.107 -25.823 1.00 28.39 70 GLY A C 1
ATOM 501 O O . GLY A 1 70 ? -37.903 -22.737 -25.470 1.00 28.39 70 GLY A O 1
ATOM 502 N N . GLU A 1 71 ? -38.723 -20.794 -26.055 1.00 27.23 71 GLU A N 1
ATOM 503 C CA . GLU A 1 71 ? -39.578 -19.705 -26.593 1.00 27.23 71 GLU A CA 1
ATOM 504 C C . GLU A 1 71 ? -38.694 -18.660 -27.334 1.00 27.23 71 GLU A C 1
ATOM 506 O O . GLU A 1 71 ? -37.468 -18.772 -27.334 1.00 27.23 71 GLU A O 1
ATOM 511 N N . ALA A 1 72 ? -39.290 -17.661 -28.005 1.00 29.52 72 ALA A N 1
ATOM 512 C CA . ALA A 1 72 ? -38.599 -16.753 -28.937 1.00 29.52 72 ALA A CA 1
ATOM 513 C C . ALA A 1 72 ? -38.653 -15.261 -28.543 1.00 29.52 72 ALA A C 1
ATOM 515 O O . ALA A 1 72 ? -39.600 -14.826 -27.893 1.00 29.52 72 ALA A O 1
ATOM 516 N N . SER A 1 73 ? -37.710 -14.453 -29.056 1.00 30.95 73 SER A N 1
ATOM 517 C CA . SER A 1 73 ? -37.932 -13.038 -29.436 1.00 30.95 73 SER A CA 1
ATOM 518 C C . SER A 1 73 ? -36.816 -12.487 -30.344 1.00 30.95 73 SER A C 1
ATOM 520 O O . SER A 1 73 ? -35.643 -12.800 -30.162 1.00 30.95 73 SER A O 1
ATOM 522 N N . ALA A 1 74 ? -37.196 -11.665 -31.330 1.00 33.59 74 ALA A N 1
ATOM 523 C CA . ALA A 1 74 ? -36.315 -10.909 -32.243 1.00 33.59 74 ALA A CA 1
ATOM 524 C C . ALA A 1 74 ? -36.135 -9.448 -31.722 1.00 33.59 74 ALA A C 1
ATOM 526 O O . ALA A 1 74 ? -36.831 -9.081 -30.783 1.00 33.59 74 ALA A O 1
ATOM 527 N N . SER A 1 75 ? -35.249 -8.561 -32.218 1.00 33.50 75 SER A N 1
ATOM 528 C CA . SER A 1 75 ? -35.224 -8.041 -33.602 1.00 33.50 75 SER A CA 1
ATOM 529 C C . SER A 1 75 ? -33.957 -7.231 -34.020 1.00 33.50 75 SER A C 1
ATOM 531 O O . SER A 1 75 ? -33.608 -6.209 -33.444 1.00 33.50 75 SER A O 1
ATOM 533 N N . SER A 1 76 ? -33.312 -7.688 -35.105 1.00 32.22 76 SER A N 1
ATOM 534 C CA . SER A 1 76 ? -32.824 -6.951 -36.307 1.00 32.22 76 SER A CA 1
ATOM 535 C C . SER A 1 76 ? -32.177 -5.532 -36.284 1.00 32.22 76 SER A C 1
ATOM 537 O O . SER A 1 76 ? -32.905 -4.548 -36.239 1.00 32.22 76 SER A O 1
ATOM 539 N N . GLY A 1 77 ? -30.857 -5.478 -36.588 1.00 27.94 77 GLY A N 1
ATOM 540 C CA . GLY A 1 77 ? -30.133 -4.760 -37.697 1.00 27.94 77 GLY A CA 1
ATOM 541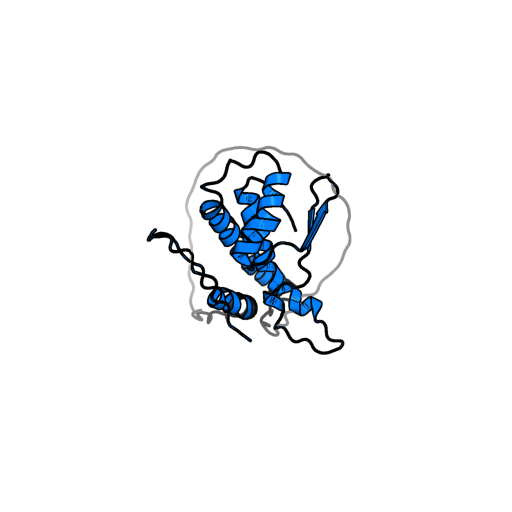 C C . GLY A 1 77 ? -30.415 -3.281 -38.081 1.00 27.94 77 GLY A C 1
A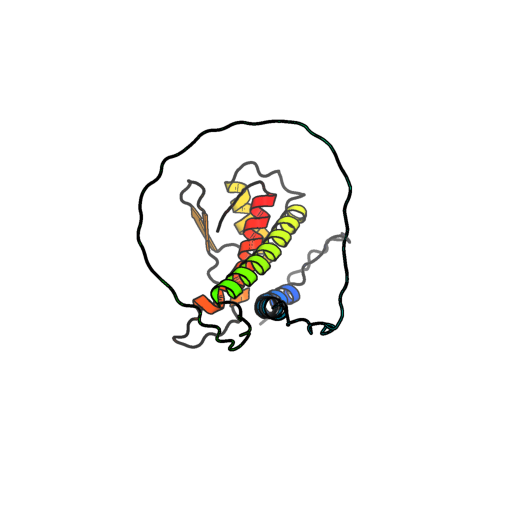TOM 542 O O . GLY A 1 77 ? -31.245 -2.645 -37.444 1.00 27.94 77 GLY A O 1
ATOM 543 N N . PRO A 1 78 ? -29.789 -2.700 -39.150 1.00 45.81 78 PRO A N 1
ATOM 544 C CA . PRO A 1 78 ? -28.705 -3.146 -40.076 1.00 45.81 78 PRO A CA 1
ATOM 545 C C . PRO A 1 78 ? -27.389 -2.304 -39.929 1.00 45.81 78 PRO A C 1
ATOM 547 O O . PRO A 1 78 ? -27.400 -1.305 -39.226 1.00 45.81 78 PRO A O 1
ATOM 550 N N . ALA A 1 79 ? -26.179 -2.572 -40.460 1.00 31.66 79 ALA A N 1
ATOM 551 C CA . ALA A 1 79 ? -25.585 -3.330 -41.589 1.00 31.66 79 ALA A CA 1
ATOM 552 C C . ALA A 1 79 ? -25.189 -2.510 -42.860 1.00 31.66 79 ALA A C 1
ATOM 554 O O . ALA A 1 79 ? -26.066 -1.991 -43.550 1.00 31.66 79 ALA A O 1
ATOM 555 N N . LYS A 1 80 ? -23.864 -2.488 -43.164 1.00 35.97 80 LYS A N 1
ATOM 556 C CA . LYS A 1 80 ? -23.065 -2.154 -44.399 1.00 35.97 80 LYS A CA 1
ATOM 557 C C . LYS A 1 80 ? -21.762 -1.432 -43.972 1.00 35.97 80 LYS A C 1
ATOM 559 O O . LYS A 1 80 ? -21.823 -0.676 -43.015 1.00 35.97 80 LYS A O 1
ATOM 564 N N . SER A 1 81 ? -20.565 -1.576 -44.557 1.00 29.98 81 SER A N 1
ATOM 565 C CA . SER A 1 81 ? -19.977 -2.285 -45.728 1.00 29.98 81 SER A CA 1
ATOM 566 C C . SER A 1 81 ? -18.443 -2.399 -45.487 1.00 29.98 81 SER A C 1
ATOM 568 O O . SER A 1 81 ? -17.936 -1.642 -44.671 1.00 29.98 81 SER A O 1
ATOM 570 N N . GLY A 1 82 ? -17.601 -3.223 -46.126 1.00 29.22 82 GLY A N 1
ATOM 571 C CA . GLY A 1 82 ? -17.762 -4.129 -47.270 1.00 29.22 82 GLY A CA 1
ATOM 572 C C . GLY A 1 82 ? -16.581 -4.032 -48.264 1.00 29.22 82 GLY A C 1
ATOM 573 O O . GLY A 1 82 ? -16.696 -3.294 -49.235 1.00 29.22 82 GLY A O 1
ATOM 574 N N . LEU A 1 83 ? -15.476 -4.760 -48.025 1.00 29.20 83 LEU A N 1
ATOM 575 C CA . LEU A 1 83 ? -14.350 -5.079 -48.944 1.00 29.20 83 LEU A CA 1
ATOM 576 C C . LEU A 1 83 ? -13.400 -6.061 -48.201 1.00 29.20 83 LEU A C 1
ATOM 578 O O . LEU A 1 83 ? -13.286 -5.933 -46.988 1.00 29.20 83 LEU A O 1
ATOM 582 N N . GLY A 1 84 ? -12.687 -7.037 -48.776 1.00 29.59 84 GLY A N 1
ATOM 583 C CA . GLY A 1 84 ? -12.641 -7.587 -50.138 1.00 29.59 84 GLY A CA 1
ATOM 584 C C . GLY A 1 84 ? -11.270 -8.249 -50.407 1.00 29.59 84 GLY A C 1
ATOM 585 O O . GLY A 1 84 ? -10.261 -7.566 -50.285 1.00 29.59 84 GLY A O 1
ATOM 586 N N . SER A 1 85 ? -11.245 -9.532 -50.814 1.00 31.00 85 SER A N 1
ATOM 587 C CA . SER A 1 85 ? -10.044 -10.356 -51.137 1.00 31.00 85 SER A CA 1
ATOM 588 C C . SER A 1 85 ? -9.096 -10.702 -49.960 1.00 31.00 85 SER A C 1
ATOM 590 O O . SER A 1 85 ? -8.967 -9.939 -49.017 1.00 31.00 85 SER A O 1
ATOM 592 N N . GLY A 1 86 ? -8.391 -11.843 -49.941 1.00 30.48 86 GLY A N 1
ATOM 593 C CA . GLY A 1 86 ? -8.365 -12.964 -50.890 1.00 30.48 86 GLY A CA 1
ATOM 594 C C . GLY A 1 86 ? -7.477 -14.137 -50.416 1.00 30.48 86 GLY A C 1
ATOM 595 O O . GLY A 1 86 ? -6.746 -14.018 -49.441 1.00 30.48 86 GLY A O 1
ATOM 596 N N . LEU A 1 87 ? -7.594 -15.265 -51.124 1.00 29.33 87 LEU A N 1
ATOM 597 C CA . LEU A 1 87 ? -6.904 -16.565 -50.989 1.00 29.33 87 LEU A CA 1
ATOM 598 C C . LEU A 1 87 ? -5.466 -16.572 -50.408 1.00 29.33 87 LEU A C 1
ATOM 600 O O . LEU A 1 87 ? -4.620 -15.795 -50.840 1.00 29.33 87 LEU A O 1
ATOM 604 N N . GLY A 1 88 ? -5.148 -17.562 -49.557 1.00 29.22 88 GLY A N 1
ATOM 605 C CA . GLY A 1 88 ? -3.775 -17.770 -49.064 1.00 29.22 88 GLY A CA 1
ATOM 606 C C . GLY A 1 88 ? -3.581 -18.953 -48.106 1.00 29.22 88 GLY A C 1
ATOM 607 O O . GLY A 1 88 ? -3.154 -18.759 -46.973 1.00 29.22 88 GLY A O 1
ATOM 608 N N . ALA A 1 89 ? -3.884 -20.185 -48.531 1.00 37.44 89 ALA A N 1
ATOM 609 C CA . ALA A 1 89 ? -3.564 -21.377 -47.738 1.00 37.44 89 ALA A CA 1
ATOM 610 C C . ALA A 1 89 ? -2.045 -21.649 -47.758 1.00 37.44 89 ALA A C 1
ATOM 612 O O . ALA A 1 89 ? -1.518 -22.175 -48.736 1.00 37.44 89 ALA A O 1
ATOM 613 N N . GLY A 1 90 ? -1.350 -21.284 -46.678 1.00 29.50 90 GLY A N 1
ATOM 614 C CA . GLY A 1 90 ? 0.089 -21.494 -46.494 1.00 29.50 90 GLY A CA 1
ATOM 615 C C . GLY A 1 90 ? 0.374 -22.306 -45.236 1.00 29.50 90 GLY A C 1
ATOM 616 O O . GLY A 1 90 ? 0.584 -21.742 -44.166 1.00 29.50 90 GLY A O 1
ATOM 617 N N . ILE A 1 91 ? 0.373 -23.635 -45.358 1.00 44.16 91 ILE A N 1
ATOM 618 C CA . ILE A 1 91 ? 0.715 -24.538 -44.254 1.00 44.16 91 ILE A CA 1
ATOM 619 C C . ILE A 1 91 ? 2.242 -24.554 -44.108 1.00 44.16 91 ILE A C 1
ATOM 621 O O . ILE A 1 91 ? 2.926 -25.304 -44.800 1.00 44.16 91 ILE A O 1
ATOM 625 N N . VAL A 1 92 ? 2.783 -23.731 -43.210 1.00 38.34 92 VAL A N 1
ATOM 626 C CA . VAL A 1 92 ? 4.191 -23.801 -42.795 1.00 38.34 92 VAL A CA 1
ATOM 627 C C . VAL A 1 92 ? 4.270 -23.944 -41.281 1.00 38.34 92 VAL A C 1
ATOM 629 O O . VAL A 1 92 ? 4.095 -22.992 -40.527 1.00 38.34 92 VAL A O 1
ATOM 632 N N . GLY A 1 93 ? 4.512 -25.172 -40.824 1.00 42.81 93 GLY A N 1
ATOM 633 C CA . GLY A 1 93 ? 4.857 -25.421 -39.431 1.00 42.81 93 GLY A CA 1
ATOM 634 C C . GLY A 1 93 ? 6.297 -24.987 -39.169 1.00 42.81 93 GLY A C 1
ATOM 635 O O . GLY A 1 93 ? 7.209 -25.458 -39.845 1.00 42.81 93 GLY A O 1
ATOM 636 N N . ALA A 1 94 ? 6.506 -24.124 -38.178 1.00 38.12 94 ALA A N 1
ATOM 637 C CA . ALA A 1 94 ? 7.829 -23.817 -37.649 1.00 38.12 94 ALA A CA 1
ATOM 638 C C . ALA A 1 94 ? 7.718 -23.358 -36.190 1.00 38.12 94 ALA A C 1
ATOM 640 O O . ALA A 1 94 ? 7.251 -22.258 -35.924 1.00 38.12 94 ALA A O 1
ATOM 641 N N . GLY A 1 95 ? 8.177 -24.205 -35.264 1.00 35.38 95 GLY A N 1
ATOM 642 C CA . GLY A 1 95 ? 8.457 -23.834 -33.877 1.00 35.38 95 GLY A CA 1
ATOM 643 C C . GLY A 1 95 ? 7.240 -23.481 -33.018 1.00 35.38 95 GLY A C 1
ATOM 644 O O . GLY A 1 95 ? 6.749 -22.357 -33.036 1.00 35.38 95 GLY A O 1
ATOM 645 N N . GLY A 1 96 ? 6.865 -24.399 -32.123 1.00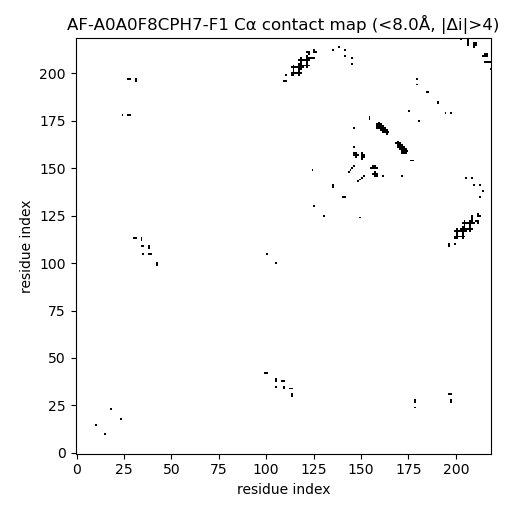 40.47 96 GLY A N 1
ATOM 646 C CA . GLY A 1 96 ? 6.226 -24.011 -30.866 1.00 40.47 96 GLY A CA 1
ATOM 647 C C . GLY A 1 96 ? 7.234 -23.235 -30.019 1.00 40.47 96 GLY A C 1
ATOM 648 O O . GLY A 1 96 ? 7.870 -23.806 -29.136 1.00 40.47 96 GLY A O 1
ATOM 649 N N . ALA A 1 97 ? 7.435 -21.956 -30.337 1.00 46.69 97 ALA A N 1
ATOM 650 C CA . ALA A 1 97 ? 8.191 -21.056 -29.490 1.00 46.69 97 ALA A CA 1
ATOM 651 C C . ALA A 1 97 ? 7.450 -20.961 -28.156 1.00 46.69 97 ALA A C 1
ATOM 653 O O . AL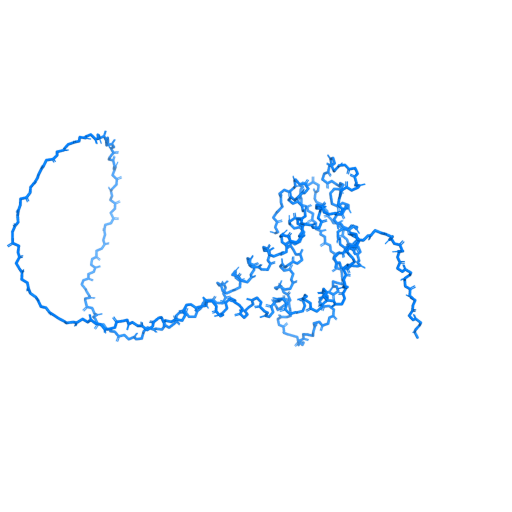A A 1 97 ? 6.278 -20.582 -28.120 1.00 46.69 97 ALA A O 1
ATOM 654 N N . VAL A 1 98 ? 8.133 -21.315 -27.067 1.00 48.47 98 VAL A N 1
ATOM 655 C CA . VAL A 1 98 ? 7.680 -20.954 -25.724 1.00 48.47 98 VAL A CA 1
ATOM 656 C C . VAL A 1 98 ? 7.532 -19.439 -25.738 1.00 48.47 98 VAL A C 1
ATOM 658 O O . VAL A 1 98 ? 8.534 -18.731 -25.872 1.00 48.47 98 VAL A O 1
ATOM 661 N N . LYS A 1 99 ? 6.295 -18.935 -25.666 1.00 52.09 99 LYS A N 1
ATOM 662 C CA . LYS A 1 99 ? 6.073 -17.507 -25.472 1.00 52.09 99 LYS A CA 1
ATOM 663 C C . LYS A 1 99 ? 6.445 -17.217 -24.023 1.00 52.09 99 LYS A C 1
ATOM 665 O O . LYS A 1 99 ? 5.593 -17.288 -23.144 1.00 52.09 99 LYS A O 1
ATOM 670 N N . LYS A 1 100 ? 7.739 -16.959 -23.808 1.00 59.03 100 LYS A N 1
ATOM 671 C CA . LYS A 1 100 ? 8.253 -16.310 -22.604 1.00 59.03 100 LYS A CA 1
ATOM 672 C C . LYS A 1 100 ? 7.325 -15.133 -22.312 1.00 59.03 100 LYS A C 1
ATOM 674 O O . LYS A 1 100 ? 7.012 -14.402 -23.257 1.00 59.03 100 LYS A O 1
ATOM 679 N N . MET A 1 101 ? 6.863 -14.984 -21.072 1.00 67.12 101 MET A N 1
ATOM 680 C CA . MET A 1 101 ? 5.985 -13.861 -20.728 1.00 67.12 101 MET A CA 1
ATOM 681 C C . MET A 1 101 ? 6.631 -12.542 -21.174 1.00 67.12 101 MET A C 1
ATOM 683 O O . MET A 1 101 ? 7.848 -12.358 -21.050 1.00 67.12 101 MET A O 1
ATOM 687 N N . ASP A 1 102 ? 5.825 -11.647 -21.750 1.00 84.81 102 ASP A N 1
ATOM 688 C CA . ASP A 1 102 ? 6.325 -10.326 -22.130 1.00 84.81 102 ASP A CA 1
ATOM 689 C C . ASP A 1 102 ? 6.747 -9.601 -20.836 1.00 84.81 102 ASP A C 1
ATOM 691 O O . ASP A 1 102 ? 6.102 -9.770 -19.801 1.00 84.81 102 ASP A O 1
ATOM 695 N N . GLU A 1 103 ? 7.833 -8.815 -20.846 1.00 84.19 103 GLU A N 1
ATOM 696 C CA . GLU A 1 103 ? 8.427 -8.294 -19.593 1.00 84.19 103 GLU A CA 1
ATOM 697 C C . GLU A 1 103 ? 7.446 -7.482 -18.731 1.00 84.19 103 GLU A C 1
ATOM 699 O O . GLU A 1 103 ? 7.619 -7.377 -17.518 1.00 84.19 103 GLU A O 1
ATOM 704 N N . ASP A 1 104 ? 6.432 -6.881 -19.349 1.00 86.19 104 ASP A N 1
ATOM 705 C CA . ASP A 1 104 ? 5.391 -6.131 -18.650 1.00 86.19 104 ASP A CA 1
ATOM 706 C C . ASP A 1 104 ? 4.328 -7.057 -18.029 1.00 86.19 104 ASP A C 1
ATOM 708 O O . ASP A 1 104 ? 3.852 -6.785 -16.931 1.00 86.19 104 ASP A O 1
ATOM 712 N N . GLU A 1 105 ? 4.052 -8.214 -18.640 1.00 89.81 105 GLU A N 1
ATOM 713 C CA . GLU A 1 105 ? 3.179 -9.261 -18.090 1.00 89.81 105 GLU A CA 1
ATOM 714 C C . GLU A 1 105 ? 3.821 -9.932 -16.856 1.00 89.81 105 GLU A C 1
ATOM 716 O O . GLU A 1 105 ? 3.152 -10.170 -15.848 1.00 89.81 105 GLU A O 1
ATOM 721 N N . GLU A 1 106 ? 5.143 -10.168 -16.889 1.00 89.69 106 GLU A N 1
ATOM 722 C CA . GLU A 1 106 ? 5.925 -10.621 -15.725 1.00 89.69 106 GLU A CA 1
ATOM 723 C C . GLU A 1 106 ? 5.861 -9.585 -14.585 1.00 89.69 106 GLU A C 1
ATOM 725 O O . GLU A 1 106 ? 5.570 -9.935 -13.436 1.00 89.69 106 GLU A O 1
ATOM 730 N N . LYS A 1 107 ? 6.082 -8.295 -14.893 1.00 90.94 107 LYS A N 1
ATOM 731 C CA . LYS A 1 107 ? 6.000 -7.198 -13.909 1.00 90.94 107 LYS A CA 1
ATOM 732 C C . LYS A 1 107 ? 4.610 -7.091 -13.289 1.00 90.94 107 LYS A C 1
ATOM 734 O O . LYS A 1 107 ? 4.533 -6.989 -12.067 1.00 90.94 107 LYS A O 1
ATOM 739 N N . ASP A 1 108 ? 3.541 -7.160 -14.078 1.00 92.94 108 ASP A N 1
ATOM 740 C CA . ASP A 1 108 ? 2.159 -7.075 -13.588 1.00 92.94 108 ASP A CA 1
ATOM 741 C C . ASP A 1 108 ? 1.794 -8.268 -12.688 1.00 92.94 108 ASP A C 1
ATOM 743 O O . ASP A 1 108 ? 1.180 -8.095 -11.629 1.00 92.94 108 ASP A O 1
ATOM 747 N N . ALA A 1 109 ? 2.239 -9.479 -13.037 1.00 93.62 109 ALA A N 1
ATOM 748 C CA . ALA A 1 109 ? 2.053 -10.666 -12.203 1.00 93.62 109 ALA A CA 1
ATOM 749 C C . ALA A 1 109 ? 2.815 -10.570 -10.864 1.00 93.62 109 ALA A C 1
ATOM 751 O O . ALA A 1 109 ? 2.281 -10.932 -9.807 1.00 93.62 109 ALA A O 1
ATOM 752 N N . VAL A 1 110 ? 4.049 -10.048 -10.876 1.00 94.88 110 VAL A N 1
ATOM 753 C CA . VAL A 1 110 ? 4.839 -9.797 -9.657 1.00 94.88 110 VAL A CA 1
ATOM 754 C C . VAL A 1 110 ? 4.241 -8.654 -8.830 1.00 94.88 110 VAL A C 1
ATOM 756 O O . VAL A 1 110 ? 4.153 -8.787 -7.607 1.00 94.88 110 VAL A O 1
ATOM 759 N N . PHE A 1 111 ? 3.763 -7.581 -9.467 1.00 95.38 111 PHE A N 1
ATOM 760 C CA . PHE A 1 111 ? 3.029 -6.486 -8.827 1.00 95.38 111 PHE A CA 1
ATOM 761 C C . PHE A 1 111 ? 1.818 -7.020 -8.074 1.00 95.38 111 PHE A C 1
ATOM 763 O O . PHE A 1 111 ? 1.752 -6.871 -6.854 1.00 95.38 111 PHE A O 1
ATOM 770 N N . TYR A 1 112 ? 0.916 -7.726 -8.760 1.00 95.38 112 TYR A N 1
ATOM 771 C CA . TYR A 1 112 ? -0.293 -8.264 -8.145 1.00 95.38 112 TYR A CA 1
ATOM 772 C C . TYR A 1 112 ? 0.025 -9.202 -6.972 1.00 95.38 112 TYR A C 1
ATOM 774 O O . TYR A 1 112 ? -0.624 -9.132 -5.925 1.00 95.38 112 TYR A O 1
ATOM 782 N N . ARG A 1 113 ? 1.059 -10.046 -7.104 1.00 95.25 113 ARG A N 1
ATOM 783 C CA . ARG A 1 113 ? 1.515 -10.958 -6.044 1.00 95.25 113 ARG A CA 1
ATOM 784 C C . ARG A 1 113 ? 2.041 -10.207 -4.817 1.00 95.25 113 ARG A C 1
ATOM 786 O O . ARG A 1 113 ? 1.636 -10.526 -3.699 1.00 95.25 113 ARG A O 1
ATOM 793 N N . LEU A 1 114 ? 2.937 -9.237 -5.003 1.00 96.25 114 LEU A N 1
ATOM 794 C CA . LEU A 1 114 ? 3.549 -8.482 -3.904 1.00 96.25 114 LEU A CA 1
ATOM 795 C C . LEU A 1 114 ? 2.554 -7.543 -3.219 1.00 96.25 114 LEU A C 1
ATOM 797 O O . LEU A 1 114 ? 2.512 -7.487 -1.988 1.00 96.25 114 LEU A O 1
ATOM 801 N N . GLU A 1 115 ? 1.720 -6.864 -4.002 1.00 96.62 115 GLU A N 1
ATOM 802 C CA . GLU A 1 115 ? 0.668 -5.975 -3.514 1.00 96.62 115 GLU A CA 1
ATOM 803 C C . GLU A 1 115 ? -0.379 -6.767 -2.715 1.00 96.62 115 GLU A C 1
ATOM 805 O O . GLU A 1 115 ? -0.646 -6.423 -1.565 1.00 96.62 115 GLU A O 1
ATOM 810 N N . SER A 1 116 ? -0.862 -7.906 -3.234 1.00 96.38 116 SER A N 1
ATOM 811 C CA . SER A 1 116 ? -1.836 -8.762 -2.533 1.00 96.38 116 SER A CA 1
ATOM 812 C C . SER A 1 116 ? -1.296 -9.350 -1.225 1.00 96.38 116 SER A C 1
ATOM 814 O O . SER A 1 116 ? -2.037 -9.483 -0.245 1.00 96.38 116 SER A O 1
ATOM 816 N N . LEU A 1 117 ? -0.005 -9.706 -1.175 1.00 96.56 117 LEU A N 1
ATOM 817 C CA . LEU A 1 117 ? 0.649 -10.128 0.067 1.00 96.56 117 LEU A CA 1
ATOM 818 C C . LEU A 1 117 ? 0.695 -8.978 1.080 1.00 96.56 117 LEU A C 1
ATOM 820 O O . LEU A 1 117 ? 0.345 -9.179 2.244 1.00 96.56 117 LEU A O 1
ATOM 824 N N . GLY A 1 118 ? 1.066 -7.776 0.631 1.00 95.81 118 GLY A N 1
ATOM 825 C CA . GLY A 1 118 ? 1.054 -6.570 1.453 1.00 95.81 118 GLY A CA 1
ATOM 826 C C . GLY A 1 118 ? -0.342 -6.260 1.989 1.00 95.81 118 GLY A C 1
ATOM 827 O O . GLY A 1 118 ? -0.502 -6.045 3.186 1.00 95.81 118 GLY A O 1
ATOM 828 N N . TYR A 1 119 ? -1.362 -6.328 1.132 1.00 97.25 119 TYR A N 1
ATOM 829 C CA . TYR A 1 119 ? -2.762 -6.071 1.466 1.00 97.25 119 TYR A CA 1
ATOM 830 C C . TYR A 1 119 ? -3.249 -6.947 2.624 1.00 97.25 119 TYR A C 1
ATOM 832 O O . TYR A 1 119 ? -3.733 -6.437 3.636 1.00 97.25 119 TYR A O 1
ATOM 840 N N . ARG A 1 120 ? -3.032 -8.265 2.537 1.00 97.00 120 ARG A N 1
ATOM 841 C CA . ARG A 1 120 ? -3.415 -9.202 3.607 1.00 97.00 120 ARG A CA 1
ATOM 842 C C . ARG A 1 120 ? -2.668 -8.939 4.917 1.00 97.00 120 ARG A C 1
ATOM 844 O O . ARG A 1 120 ? -3.257 -9.069 5.989 1.00 97.00 120 ARG A O 1
ATOM 851 N N . VAL A 1 121 ? -1.393 -8.549 4.846 1.00 95.25 121 VAL A N 1
ATOM 852 C CA . VAL A 1 121 ? -0.619 -8.138 6.030 1.00 95.25 121 VAL A CA 1
ATOM 853 C C . VAL A 1 121 ? -1.190 -6.848 6.626 1.00 95.25 121 VAL A C 1
ATOM 855 O O . VAL A 1 121 ? -1.403 -6.791 7.832 1.00 95.25 121 VAL A O 1
ATOM 858 N N . GLY A 1 122 ? -1.509 -5.845 5.804 1.00 94.88 122 GLY A N 1
ATOM 859 C CA . GLY A 1 122 ? -2.112 -4.580 6.234 1.00 94.88 122 GLY A CA 1
ATOM 860 C C . GLY A 1 122 ? -3.420 -4.766 7.004 1.00 94.88 122 GLY A C 1
ATOM 861 O O . GLY A 1 122 ? -3.580 -4.181 8.075 1.00 94.88 122 GLY A O 1
ATOM 862 N N . GLN A 1 123 ? -4.306 -5.640 6.515 1.00 95.00 123 GLN A N 1
ATOM 863 C CA . GLN A 1 123 ? -5.550 -5.992 7.209 1.00 95.00 123 GLN A CA 1
ATOM 864 C C . GLN A 1 123 ? -5.275 -6.595 8.597 1.00 95.00 123 GLN A C 1
ATOM 866 O O . GLN A 1 123 ? -5.741 -6.062 9.605 1.00 95.00 123 GLN A O 1
ATOM 871 N N . GLY A 1 124 ? -4.441 -7.640 8.675 1.00 93.12 124 GLY A N 1
ATOM 872 C CA . GLY A 1 124 ? -4.114 -8.303 9.945 1.00 93.12 124 GLY A CA 1
ATOM 873 C C . GLY A 1 124 ? -3.355 -7.415 10.944 1.00 93.12 124 GLY A C 1
ATOM 874 O O . GLY A 1 124 ? -3.499 -7.581 12.158 1.00 93.12 124 GLY A O 1
ATOM 875 N N . LEU A 1 125 ? -2.569 -6.441 10.465 1.00 91.62 125 LEU A N 1
ATOM 876 C CA . LEU A 1 125 ? -1.947 -5.427 11.322 1.00 91.62 125 LEU A CA 1
ATOM 877 C C . LEU A 1 125 ? -2.998 -4.490 11.935 1.00 91.62 125 LEU A C 1
ATOM 879 O O . LEU A 1 125 ? -2.916 -4.200 13.127 1.00 91.62 125 LEU A O 1
ATOM 883 N N . VAL A 1 126 ? -3.999 -4.044 11.171 1.00 91.56 126 VAL A N 1
ATOM 884 C CA . VAL A 1 126 ? -5.091 -3.225 11.722 1.00 91.56 126 VAL A CA 1
ATOM 885 C C . VAL A 1 126 ? -5.897 -4.021 12.740 1.00 91.56 126 VAL A C 1
ATOM 887 O O . VAL A 1 126 ? -5.969 -3.601 13.892 1.00 91.56 126 VAL A O 1
ATOM 890 N N . GLU A 1 127 ? -6.407 -5.199 12.370 1.00 89.44 127 GLU A N 1
ATOM 891 C CA . GLU A 1 127 ? -7.216 -6.058 13.251 1.00 89.44 127 GLU A CA 1
ATOM 892 C C . GLU A 1 127 ? -6.558 -6.298 14.619 1.00 89.44 127 GLU A C 1
ATOM 894 O O . GLU A 1 127 ? -7.226 -6.276 15.655 1.00 89.44 127 GLU A O 1
ATOM 899 N N . ARG A 1 128 ? -5.230 -6.483 14.637 1.00 86.38 128 ARG A N 1
ATOM 900 C CA . ARG A 1 128 ? -4.468 -6.717 15.867 1.00 86.38 128 ARG A CA 1
ATOM 901 C C . ARG A 1 128 ? -4.147 -5.443 16.651 1.00 86.38 128 ARG A C 1
ATOM 903 O O . ARG A 1 128 ? -4.229 -5.469 17.876 1.00 86.38 128 ARG A O 1
ATOM 910 N N . PHE A 1 129 ? -3.743 -4.357 15.988 1.00 82.31 129 PHE A N 1
ATOM 911 C CA . PHE A 1 129 ? -3.161 -3.175 16.648 1.00 82.31 129 PHE A CA 1
ATOM 912 C C . PHE A 1 129 ? -4.098 -1.954 16.738 1.00 82.31 129 PHE A C 1
ATOM 914 O O . PHE A 1 129 ? -3.749 -0.963 17.389 1.00 82.31 129 PHE A O 1
ATOM 921 N N . SER A 1 130 ? -5.300 -2.015 16.152 1.00 81.69 130 SER A N 1
ATOM 922 C CA . SER A 1 130 ? -6.370 -1.031 16.378 1.00 81.69 130 SER A CA 1
ATOM 923 C C . SER A 1 130 ? -7.391 -1.461 17.438 1.00 81.69 130 SER A C 1
ATOM 925 O O . SER A 1 130 ? -8.223 -0.642 17.816 1.00 81.69 130 SER A O 1
ATOM 927 N N . LYS A 1 131 ? -7.344 -2.711 17.927 1.00 77.69 131 LYS A N 1
ATOM 928 C CA . LYS A 1 131 ? -8.345 -3.291 18.845 1.00 77.69 131 LYS A CA 1
ATOM 929 C C . LYS A 1 131 ? -8.596 -2.449 20.102 1.00 77.69 131 LYS A C 1
ATOM 931 O O . LYS A 1 131 ? -9.747 -2.238 20.467 1.00 77.69 131 LYS A O 1
ATOM 936 N N . ASP A 1 132 ? -7.531 -1.964 20.737 1.00 75.50 132 ASP A N 1
ATOM 937 C CA . ASP A 1 132 ? -7.606 -1.215 22.000 1.00 75.50 132 ASP A CA 1
ATOM 938 C C . ASP A 1 132 ? -7.749 0.308 21.790 1.00 75.50 132 ASP A C 1
ATOM 940 O O . ASP A 1 132 ? -7.578 1.094 22.724 1.00 75.50 132 ASP A O 1
ATOM 944 N N . ARG A 1 133 ? -8.032 0.756 20.557 1.00 75.31 133 ARG A N 1
ATOM 945 C CA . ARG A 1 133 ? -8.205 2.176 20.220 1.00 75.31 133 ARG A CA 1
ATOM 946 C C . ARG A 1 133 ? -9.685 2.557 20.148 1.00 75.31 133 ARG A C 1
ATOM 948 O O . ARG A 1 133 ? -10.511 1.737 19.747 1.00 75.31 133 ARG A O 1
ATOM 955 N N . PRO A 1 134 ? -10.034 3.823 20.448 1.00 80.25 134 PRO A N 1
ATOM 956 C CA . PRO A 1 134 ? -11.317 4.383 20.046 1.00 80.25 134 PRO A CA 1
ATOM 957 C C . PRO A 1 134 ? -11.545 4.167 18.548 1.00 80.25 134 PRO A C 1
ATOM 959 O O . PRO A 1 134 ? -10.612 4.286 17.750 1.00 80.25 134 PRO A O 1
ATOM 962 N N . ARG A 1 135 ? -12.786 3.850 18.167 1.00 79.44 135 ARG A N 1
ATOM 963 C CA . ARG A 1 135 ? -13.139 3.590 16.769 1.00 79.44 135 ARG A CA 1
ATOM 964 C C . ARG A 1 135 ? -12.837 4.824 15.914 1.00 79.44 135 ARG A C 1
ATOM 966 O O . ARG A 1 135 ? -13.131 5.944 16.327 1.00 79.44 135 ARG A O 1
ATOM 973 N N . PHE A 1 136 ? -12.255 4.613 14.736 1.00 84.19 136 PHE A N 1
ATOM 974 C CA . PHE A 1 136 ? -11.984 5.694 13.792 1.00 84.19 136 PHE A CA 1
ATOM 975 C C . PHE A 1 136 ? -13.306 6.326 13.339 1.00 84.19 136 PHE A C 1
ATOM 977 O O . PHE A 1 136 ? -14.161 5.632 12.793 1.00 84.19 136 PHE A O 1
ATOM 984 N N . ASN A 1 137 ? -13.473 7.625 13.602 1.00 81.38 137 ASN A N 1
ATOM 985 C CA . ASN A 1 137 ? -14.697 8.369 13.274 1.00 81.38 137 ASN A CA 1
ATOM 986 C C . ASN A 1 137 ? -14.542 9.258 12.030 1.00 81.38 137 ASN A C 1
ATOM 988 O O . ASN A 1 137 ? -15.544 9.675 11.460 1.00 81.38 137 ASN A O 1
ATOM 992 N N . ASP A 1 138 ? -13.306 9.557 11.620 1.00 89.38 138 ASP A N 1
ATOM 993 C CA . ASP A 1 138 ? -13.003 10.391 10.457 1.00 89.38 138 ASP A CA 1
ATOM 994 C C . ASP A 1 138 ? -11.708 9.934 9.759 1.00 89.38 138 ASP A C 1
ATOM 996 O O . ASP A 1 138 ? -10.793 9.375 10.374 1.00 89.38 138 ASP A O 1
ATOM 1000 N N . THR A 1 139 ? -11.618 10.236 8.464 1.00 91.00 139 THR A N 1
ATOM 1001 C CA . THR A 1 139 ? -10.474 9.970 7.583 1.00 91.00 139 THR A CA 1
ATOM 1002 C C . THR A 1 139 ? -9.176 10.525 8.164 1.00 91.00 139 THR A C 1
ATOM 1004 O O . THR A 1 139 ? -8.136 9.869 8.107 1.00 91.00 139 THR A O 1
ATOM 1007 N N . LEU A 1 140 ? -9.208 11.715 8.778 1.00 90.81 140 LEU A N 1
ATOM 1008 C CA . LEU A 1 140 ? -8.008 12.316 9.364 1.00 90.81 140 LEU A CA 1
ATOM 1009 C C . LEU A 1 140 ? -7.424 11.490 10.516 1.00 90.81 140 LEU A C 1
ATOM 1011 O O . LEU A 1 140 ? -6.207 11.499 10.695 1.00 90.81 140 LEU A O 1
ATOM 1015 N N . ASP A 1 141 ? -8.243 10.773 11.286 1.00 91.31 141 ASP A N 1
ATOM 1016 C CA . ASP A 1 141 ? -7.754 9.927 12.380 1.00 91.31 141 ASP A CA 1
ATOM 1017 C C . ASP A 1 141 ? -7.155 8.618 11.860 1.00 91.31 141 ASP A C 1
ATOM 1019 O O . ASP A 1 141 ? -6.111 8.186 12.356 1.00 91.31 141 ASP A O 1
ATOM 1023 N N . VAL A 1 142 ? -7.732 8.058 10.792 1.00 92.88 142 VAL A N 1
ATOM 1024 C CA . VAL A 1 142 ? -7.149 6.930 10.050 1.00 92.88 142 VAL A CA 1
ATOM 1025 C C . VAL A 1 142 ? -5.773 7.299 9.483 1.00 92.88 142 VAL A C 1
ATOM 1027 O O . VAL A 1 142 ? -4.800 6.574 9.688 1.00 92.88 142 VAL A O 1
ATOM 1030 N N . ILE A 1 143 ? -5.647 8.460 8.831 1.00 94.12 143 ILE A N 1
ATOM 1031 C CA . ILE A 1 143 ? -4.370 8.916 8.262 1.00 94.12 143 ILE A CA 1
ATOM 1032 C C . ILE A 1 143 ? -3.334 9.223 9.361 1.00 94.12 143 ILE A C 1
ATOM 1034 O O . ILE A 1 143 ? -2.160 8.887 9.200 1.00 94.12 143 ILE A O 1
ATOM 1038 N N . LYS A 1 144 ? -3.734 9.787 10.514 1.00 92.50 144 LYS A N 1
ATOM 1039 C CA . LYS A 1 144 ? -2.833 9.960 11.677 1.00 92.50 144 LYS A CA 1
ATOM 1040 C C . LYS A 1 144 ? -2.304 8.616 12.184 1.00 92.50 144 LYS A C 1
ATOM 1042 O O . LYS A 1 144 ? -1.099 8.503 12.407 1.00 92.50 144 LYS A O 1
ATOM 1047 N N . PHE A 1 145 ? -3.181 7.623 12.352 1.00 92.25 145 PHE A N 1
ATOM 1048 C CA . PHE A 1 145 ? -2.806 6.265 12.758 1.00 92.25 145 PHE A CA 1
ATOM 1049 C C . PHE A 1 145 ? -1.840 5.628 11.756 1.00 92.25 145 PHE A C 1
ATOM 1051 O O . PHE A 1 145 ? -0.829 5.051 12.149 1.00 92.25 145 PHE A O 1
ATOM 1058 N N . LEU A 1 146 ? -2.091 5.790 10.458 1.00 94.62 146 LEU A N 1
ATOM 1059 C CA . LEU A 1 146 ? -1.228 5.248 9.416 1.00 94.62 146 LEU A CA 1
ATOM 1060 C C . LEU A 1 146 ? 0.179 5.870 9.474 1.00 94.62 146 LEU A C 1
ATOM 1062 O O . LEU A 1 146 ? 1.173 5.154 9.606 1.00 94.62 146 LEU A O 1
ATOM 1066 N N . CYS A 1 147 ? 0.261 7.204 9.470 1.00 95.06 147 CYS A N 1
ATOM 1067 C CA . CYS A 1 147 ? 1.525 7.942 9.475 1.00 95.06 147 CYS A CA 1
ATOM 1068 C C . CYS A 1 147 ? 2.358 7.761 10.754 1.00 95.06 147 CYS A C 1
ATOM 1070 O O . CYS A 1 147 ? 3.585 7.885 10.696 1.00 95.06 147 CYS A O 1
ATOM 1072 N N . LYS A 1 148 ? 1.714 7.519 11.905 1.00 91.75 148 LYS A N 1
ATOM 1073 C CA . LYS A 1 148 ? 2.393 7.428 13.207 1.00 91.75 148 LYS A CA 1
ATOM 1074 C C . LYS A 1 148 ? 2.546 6.014 13.728 1.00 91.75 148 LYS A C 1
ATOM 1076 O O . LYS A 1 148 ? 3.628 5.677 14.183 1.00 91.75 148 LYS A O 1
ATOM 1081 N N . ASP A 1 149 ? 1.492 5.213 13.709 1.00 91.50 149 ASP A N 1
ATOM 1082 C CA . ASP A 1 149 ? 1.449 3.931 14.407 1.00 91.50 149 ASP A CA 1
ATOM 1083 C C . ASP A 1 149 ? 1.738 2.763 13.465 1.00 91.50 149 ASP A C 1
ATOM 1085 O O . ASP A 1 149 ? 2.633 1.968 13.746 1.00 91.50 149 ASP A O 1
ATOM 1089 N N . LEU A 1 150 ? 1.047 2.688 12.320 1.00 91.75 150 LEU A N 1
ATOM 1090 C CA . LEU A 1 150 ? 1.276 1.624 11.337 1.00 91.75 150 LEU A CA 1
ATOM 1091 C C . LEU A 1 150 ? 2.696 1.705 10.757 1.00 91.75 150 LEU A C 1
ATOM 1093 O O . LEU A 1 150 ? 3.396 0.693 10.709 1.00 91.75 150 LEU A O 1
ATOM 1097 N N . TRP A 1 151 ? 3.157 2.905 10.380 1.00 93.44 151 TRP A N 1
ATOM 1098 C CA . TRP A 1 151 ? 4.519 3.088 9.862 1.00 93.44 151 TRP A CA 1
ATOM 1099 C C . TRP A 1 151 ? 5.593 2.791 10.924 1.00 93.44 151 TRP A C 1
ATOM 1101 O O . TRP A 1 151 ? 6.588 2.128 10.626 1.00 93.44 151 TRP A O 1
ATOM 1111 N N . MET A 1 152 ? 5.364 3.163 12.193 1.00 90.19 152 MET A N 1
ATOM 1112 C CA . MET A 1 152 ? 6.278 2.816 13.295 1.00 90.19 152 MET A CA 1
ATOM 1113 C C . MET A 1 152 ? 6.306 1.315 13.579 1.00 90.19 152 MET A C 1
ATOM 1115 O O . MET A 1 152 ? 7.355 0.782 13.943 1.00 90.19 152 MET A O 1
ATOM 1119 N N . LEU A 1 153 ? 5.179 0.626 13.420 1.00 88.06 153 LEU A N 1
ATOM 1120 C CA . LEU A 1 153 ? 5.085 -0.814 13.611 1.00 88.06 153 LEU A CA 1
ATOM 1121 C C . LEU A 1 153 ? 5.826 -1.578 12.505 1.00 88.06 153 LEU A C 1
ATOM 1123 O O . LEU A 1 153 ? 6.612 -2.473 12.811 1.00 88.06 153 LEU A O 1
ATOM 1127 N N . ALA A 1 154 ? 5.603 -1.200 11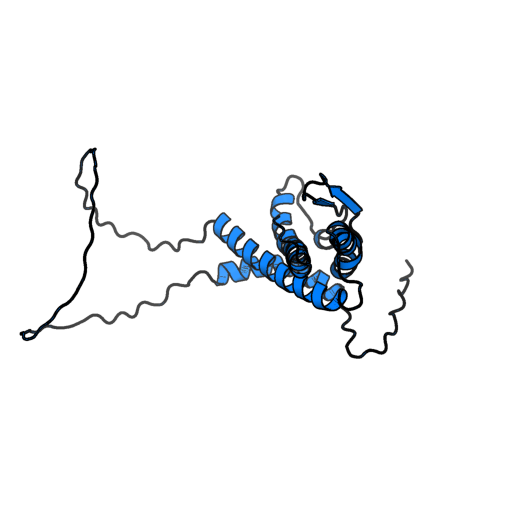.242 1.00 87.88 154 ALA A N 1
ATOM 1128 C CA . ALA A 1 154 ? 6.177 -1.871 10.078 1.00 87.88 154 ALA A CA 1
ATOM 1129 C C . ALA A 1 154 ? 7.649 -1.492 9.822 1.00 87.88 154 ALA A C 1
ATOM 1131 O O . ALA A 1 154 ? 8.472 -2.367 9.575 1.00 87.88 154 ALA A O 1
ATOM 1132 N N . PHE A 1 155 ? 8.004 -0.206 9.916 1.00 89.12 155 PHE A N 1
ATOM 1133 C CA . PHE A 1 155 ? 9.307 0.317 9.474 1.00 89.12 155 PHE A CA 1
ATOM 1134 C C . PHE A 1 155 ? 10.120 1.008 10.579 1.00 89.12 155 PHE A C 1
ATOM 1136 O O . PHE A 1 155 ? 11.209 1.519 10.314 1.00 89.12 155 PHE A O 1
ATOM 1143 N N . ARG A 1 156 ? 9.634 0.995 11.832 1.00 88.88 156 ARG A N 1
ATOM 1144 C CA . ARG A 1 156 ? 10.296 1.598 13.012 1.00 88.88 156 ARG A CA 1
ATOM 1145 C C . ARG A 1 156 ? 10.571 3.105 12.874 1.00 88.88 156 ARG A C 1
ATOM 1147 O O . ARG A 1 156 ? 11.489 3.625 13.505 1.00 88.88 156 ARG A O 1
ATOM 1154 N N . LYS A 1 157 ? 9.758 3.798 12.073 1.00 90.75 157 LYS A N 1
ATOM 1155 C CA . LYS A 1 157 ? 9.834 5.238 11.796 1.00 90.75 157 LYS A CA 1
ATOM 1156 C C . LYS A 1 157 ? 8.421 5.816 11.627 1.00 90.75 157 LYS A C 1
ATOM 1158 O O . LYS A 1 157 ? 7.509 5.080 11.273 1.00 90.75 157 LYS A O 1
ATOM 1163 N N . GLN A 1 158 ? 8.225 7.114 11.856 1.00 95.00 158 GLN A N 1
ATOM 1164 C CA . GLN A 1 158 ? 7.016 7.826 11.409 1.00 95.00 158 GLN A CA 1
ATOM 1165 C C . GLN A 1 158 ? 7.204 8.324 9.966 1.00 95.00 158 GLN A C 1
ATOM 1167 O O . GLN A 1 158 ? 8.334 8.469 9.502 1.00 95.00 158 GLN A O 1
ATOM 1172 N N . ILE A 1 159 ? 6.107 8.602 9.265 1.00 96.44 159 ILE A N 1
ATOM 1173 C CA . ILE A 1 159 ? 6.139 9.307 7.974 1.00 96.44 159 ILE A CA 1
ATOM 1174 C C . ILE A 1 159 ? 6.680 10.733 8.183 1.00 96.44 159 ILE A C 1
ATOM 1176 O O . ILE A 1 159 ? 6.206 11.444 9.069 1.00 96.44 159 ILE A O 1
ATOM 1180 N N . ASP A 1 160 ? 7.646 11.165 7.363 1.00 96.56 160 ASP A N 1
ATOM 1181 C CA . ASP A 1 160 ? 8.296 12.479 7.512 1.00 96.56 160 ASP A CA 1
ATOM 1182 C C . ASP A 1 160 ? 7.418 13.631 7.013 1.00 96.56 160 ASP A C 1
ATOM 1184 O O . ASP A 1 160 ? 7.470 14.746 7.535 1.00 96.56 160 ASP A O 1
ATOM 1188 N N . ASN A 1 161 ? 6.646 13.391 5.950 1.00 96.56 161 ASN A N 1
ATOM 1189 C CA . ASN A 1 161 ? 5.789 14.404 5.350 1.00 96.56 161 ASN A CA 1
ATOM 1190 C C . ASN A 1 161 ? 4.434 13.828 4.946 1.00 96.56 161 ASN A C 1
ATOM 1192 O O . ASN A 1 161 ? 4.357 12.770 4.326 1.00 96.56 161 ASN A O 1
ATOM 1196 N N . LEU A 1 162 ? 3.375 14.567 5.267 1.00 96.38 162 LEU A N 1
ATOM 1197 C CA . LEU A 1 162 ? 2.015 14.296 4.828 1.00 96.38 162 LEU A CA 1
ATOM 1198 C C . LEU A 1 162 ? 1.486 15.548 4.131 1.00 96.38 162 LEU A C 1
ATOM 1200 O O . LEU A 1 162 ? 1.370 16.604 4.753 1.00 96.38 162 LEU A O 1
ATOM 1204 N N . LYS A 1 163 ? 1.130 15.417 2.856 1.00 96.00 163 LYS A N 1
ATOM 1205 C CA . LYS A 1 163 ? 0.409 16.442 2.091 1.00 96.00 163 LYS A CA 1
ATOM 1206 C C . LYS A 1 163 ? -0.978 15.922 1.745 1.00 96.00 163 LYS A C 1
ATOM 1208 O O . LYS A 1 163 ? -1.173 14.721 1.582 1.00 96.00 163 LYS A O 1
ATOM 1213 N N . THR A 1 164 ? -1.943 16.820 1.601 1.00 95.25 164 THR A N 1
ATOM 1214 C CA . THR A 1 164 ? -3.285 16.485 1.116 1.00 95.25 164 THR A CA 1
ATOM 1215 C C . THR A 1 164 ? -3.841 17.627 0.279 1.00 95.25 164 THR A C 1
ATOM 1217 O O . THR A 1 164 ? -3.451 18.778 0.459 1.00 95.25 164 THR A O 1
ATOM 1220 N N . ASN A 1 165 ? -4.755 17.309 -0.636 1.00 94.69 165 ASN A N 1
ATOM 1221 C CA . ASN A 1 165 ? -5.561 18.302 -1.345 1.00 94.69 165 ASN A CA 1
ATOM 1222 C C . ASN A 1 165 ? -6.919 18.573 -0.663 1.00 94.69 165 ASN A C 1
ATOM 1224 O O . ASN A 1 165 ? -7.745 19.273 -1.244 1.00 94.69 165 ASN A O 1
ATOM 1228 N N . HIS A 1 166 ? -7.177 17.983 0.514 1.00 89.94 166 HIS A N 1
ATOM 1229 C CA . HIS A 1 166 ? -8.464 18.011 1.233 1.00 89.94 166 HIS A CA 1
ATOM 1230 C C . HIS A 1 166 ? -9.671 17.478 0.428 1.00 89.94 166 HIS A C 1
ATOM 1232 O O . HIS A 1 166 ? -10.818 17.663 0.822 1.00 89.94 166 HIS A O 1
ATOM 1238 N N . ARG A 1 167 ? -9.421 16.782 -0.688 1.00 91.19 167 ARG A N 1
ATOM 1239 C CA . ARG A 1 167 ? -10.410 16.171 -1.593 1.00 91.19 167 ARG A CA 1
ATOM 1240 C C . ARG A 1 167 ? -10.158 14.664 -1.752 1.00 91.19 167 ARG A C 1
ATOM 1242 O O . ARG A 1 167 ? -10.314 14.121 -2.840 1.00 91.19 167 ARG A O 1
ATOM 1249 N N . GLY A 1 168 ? -9.702 14.012 -0.681 1.00 88.38 168 GLY A N 1
ATOM 1250 C CA . GLY A 1 168 ? -9.434 12.569 -0.633 1.00 88.38 168 GLY A CA 1
ATOM 1251 C C . GLY A 1 168 ? -8.049 12.119 -1.113 1.00 88.38 168 GLY A C 1
ATOM 1252 O O . GLY A 1 168 ? -7.715 10.956 -0.924 1.00 88.38 168 GLY A O 1
ATOM 1253 N N . VAL A 1 169 ? -7.208 13.000 -1.673 1.00 93.50 169 VAL A N 1
ATOM 1254 C CA . VAL A 1 169 ? -5.829 12.633 -2.053 1.00 93.50 169 VAL A CA 1
ATOM 1255 C C . VAL A 1 169 ? -4.869 12.969 -0.918 1.00 93.50 169 VAL A C 1
ATOM 1257 O O . VAL A 1 169 ? -4.844 14.102 -0.422 1.00 93.50 169 VAL A O 1
ATOM 1260 N N . TYR A 1 170 ? -4.046 11.991 -0.545 1.00 94.56 170 TYR A N 1
ATOM 1261 C CA . TYR A 1 170 ? -2.998 12.103 0.463 1.00 94.56 170 TYR A CA 1
ATOM 1262 C C . TYR A 1 170 ? -1.672 11.625 -0.131 1.00 94.56 170 TYR A C 1
ATOM 1264 O O . TYR A 1 170 ? -1.624 10.603 -0.806 1.00 94.56 170 TYR A O 1
ATOM 1272 N N . VAL A 1 171 ? -0.594 12.364 0.122 1.00 95.19 171 VAL A N 1
ATOM 1273 C CA . VAL A 1 171 ? 0.767 12.015 -0.298 1.00 95.19 171 VAL A CA 1
ATOM 1274 C C . VAL A 1 171 ? 1.617 11.884 0.953 1.00 95.19 171 VAL A C 1
ATOM 1276 O O . VAL A 1 171 ? 1.794 12.853 1.695 1.00 95.19 171 VAL A O 1
ATOM 1279 N N . LEU A 1 172 ? 2.106 10.672 1.189 1.00 95.31 172 LEU A N 1
ATOM 1280 C CA . LEU A 1 172 ? 2.950 10.310 2.320 1.00 95.31 172 LEU A CA 1
ATOM 1281 C C . LEU A 1 172 ? 4.393 10.201 1.818 1.00 95.31 172 LEU A C 1
ATOM 1283 O O . LEU A 1 172 ? 4.639 9.644 0.750 1.00 95.31 172 LEU A O 1
ATOM 1287 N N . THR A 1 173 ? 5.355 10.749 2.556 1.00 95.50 173 THR A N 1
ATOM 1288 C CA . THR A 1 173 ? 6.772 10.740 2.167 1.00 95.50 173 THR A CA 1
ATOM 1289 C C . THR A 1 173 ? 7.645 10.232 3.306 1.00 95.50 173 THR A C 1
ATOM 1291 O O . THR A 1 173 ? 7.618 10.781 4.408 1.00 95.50 173 THR A O 1
ATOM 1294 N N . ASP A 1 174 ? 8.450 9.212 3.012 1.00 95.25 174 ASP A N 1
ATOM 1295 C CA . ASP A 1 174 ? 9.561 8.751 3.843 1.00 95.25 174 ASP A CA 1
ATOM 1296 C C . ASP A 1 174 ? 10.872 9.013 3.085 1.00 95.25 174 ASP A C 1
ATOM 1298 O O . ASP A 1 174 ? 11.166 8.374 2.077 1.00 95.25 174 ASP A O 1
ATOM 1302 N N . ASN A 1 175 ? 11.653 9.982 3.561 1.00 93.38 175 ASN A N 1
ATOM 1303 C CA . ASN A 1 175 ? 12.906 10.420 2.943 1.00 93.38 175 ASN A CA 1
ATOM 1304 C C . ASN A 1 175 ? 14.048 9.406 3.117 1.00 93.38 175 ASN A C 1
ATOM 1306 O O . ASN A 1 175 ? 15.075 9.505 2.449 1.00 93.38 175 ASN A O 1
ATOM 1310 N N . ASN A 1 176 ? 13.909 8.453 4.044 1.00 90.38 176 ASN A N 1
ATOM 1311 C CA . ASN A 1 176 ? 14.946 7.483 4.389 1.00 90.38 176 ASN A CA 1
ATOM 1312 C C . ASN A 1 176 ? 14.326 6.095 4.560 1.00 90.38 176 ASN A C 1
ATOM 1314 O O . ASN A 1 176 ? 14.524 5.444 5.588 1.00 90.3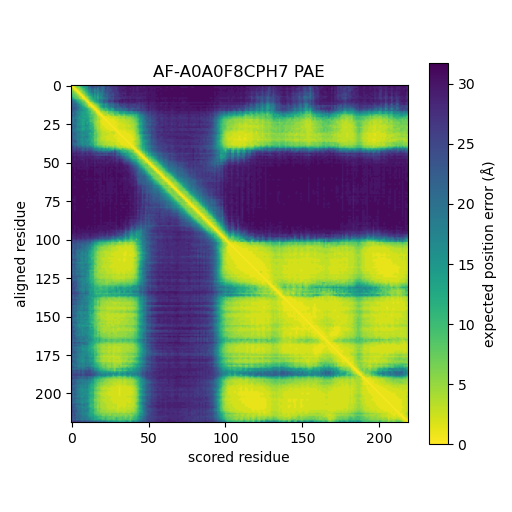8 176 ASN A O 1
ATOM 1318 N N . PHE A 1 177 ? 13.562 5.662 3.553 1.00 90.00 177 PHE A N 1
ATOM 1319 C CA . PHE A 1 177 ? 12.830 4.404 3.592 1.00 90.00 177 PHE A CA 1
ATOM 1320 C C . PHE A 1 177 ? 13.783 3.212 3.787 1.00 90.00 177 PHE A C 1
ATOM 1322 O O . PHE A 1 177 ? 14.482 2.761 2.874 1.00 90.00 177 PHE A O 1
ATOM 1329 N N . ARG A 1 178 ? 13.831 2.724 5.031 1.00 86.38 178 ARG A N 1
ATOM 1330 C CA . ARG A 1 178 ? 14.873 1.826 5.550 1.00 86.38 178 ARG A CA 1
ATOM 1331 C C . ARG A 1 178 ? 15.080 0.536 4.740 1.00 86.38 178 ARG A C 1
ATOM 1333 O O . ARG A 1 178 ? 16.248 0.176 4.577 1.00 86.38 178 ARG A O 1
ATOM 1340 N N . PRO A 1 179 ? 14.042 -0.129 4.188 1.00 86.50 179 PRO A N 1
ATOM 1341 C CA . PRO A 1 179 ? 14.224 -1.323 3.356 1.00 86.50 179 PRO A CA 1
ATOM 1342 C C . PRO A 1 179 ? 15.117 -1.097 2.127 1.00 86.50 179 PRO A C 1
ATOM 1344 O O . PRO A 1 179 ? 15.850 -1.998 1.733 1.00 86.50 179 PRO A O 1
ATOM 1347 N N . LEU A 1 180 ? 15.135 0.120 1.568 1.00 87.25 180 LEU A N 1
ATOM 1348 C CA . LEU A 1 180 ? 15.977 0.471 0.419 1.00 87.25 180 LEU A CA 1
ATOM 1349 C C . LEU A 1 180 ? 17.371 0.983 0.811 1.00 87.25 180 LEU A C 1
ATOM 1351 O O . LEU A 1 180 ? 18.234 1.127 -0.049 1.00 87.25 180 LEU A O 1
ATOM 1355 N N . SER A 1 181 ? 17.646 1.211 2.100 1.00 85.44 181 SER A N 1
ATOM 1356 C CA . SER A 1 181 ? 18.898 1.829 2.570 1.00 85.44 181 SER A CA 1
ATOM 1357 C C . SER A 1 181 ? 20.167 1.006 2.295 1.00 85.44 181 SER A C 1
ATOM 1359 O O . SER A 1 181 ? 21.267 1.537 2.447 1.00 85.44 181 SER A O 1
ATOM 1361 N N . ARG A 1 182 ? 20.042 -0.281 1.944 1.00 80.56 182 ARG A N 1
ATOM 1362 C CA . ARG A 1 182 ? 21.166 -1.157 1.555 1.00 80.56 182 ARG A CA 1
ATOM 1363 C C . ARG A 1 182 ? 21.234 -1.439 0.053 1.00 80.56 182 ARG A C 1
ATOM 1365 O O . ARG A 1 182 ? 22.131 -2.153 -0.386 1.00 80.56 182 ARG A O 1
ATOM 1372 N N . MET A 1 183 ? 20.298 -0.911 -0.731 1.00 82.06 183 MET A N 1
ATOM 1373 C CA . MET A 1 183 ? 20.266 -1.121 -2.171 1.00 82.0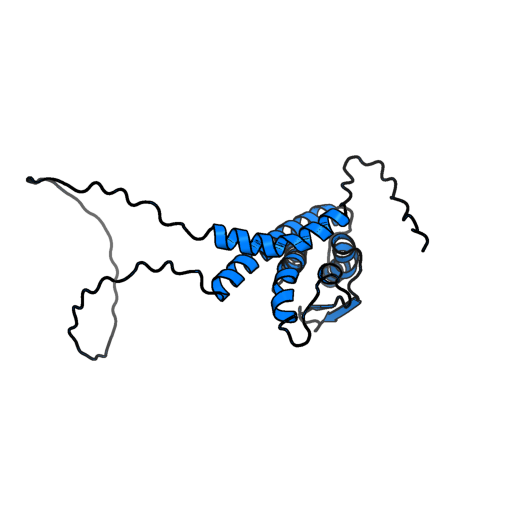6 183 MET A CA 1
ATOM 1374 C C . MET A 1 183 ? 21.345 -0.263 -2.837 1.00 82.06 183 MET A C 1
ATOM 1376 O O . MET A 1 183 ? 21.255 0.963 -2.860 1.00 82.06 183 MET A O 1
ATOM 1380 N N . SER A 1 184 ? 22.370 -0.916 -3.380 1.00 80.12 184 SER A N 1
ATOM 1381 C CA . SER A 1 184 ? 23.357 -0.255 -4.233 1.00 80.12 184 SER A CA 1
ATOM 1382 C C . SER A 1 184 ? 22.814 -0.124 -5.655 1.00 80.12 184 SER A C 1
ATOM 1384 O O . SER A 1 184 ? 22.198 -1.054 -6.181 1.00 80.12 184 SER A O 1
ATOM 1386 N N . ALA A 1 185 ? 23.073 1.017 -6.287 1.00 77.12 185 ALA A N 1
ATOM 1387 C CA . ALA A 1 185 ? 22.775 1.261 -7.688 1.00 77.12 185 ALA A CA 1
ATOM 1388 C C . ALA A 1 185 ? 24.015 1.814 -8.394 1.00 77.12 185 ALA A C 1
ATOM 1390 O O . ALA A 1 185 ? 24.785 2.585 -7.822 1.00 77.12 185 ALA A O 1
ATOM 1391 N N . GLU A 1 186 ? 24.196 1.418 -9.649 1.00 77.94 186 GLU A N 1
ATOM 1392 C CA . GLU A 1 186 ? 25.267 1.920 -10.503 1.00 77.94 186 GLU A CA 1
ATOM 1393 C C . GLU A 1 186 ? 24.983 3.368 -10.932 1.00 77.94 186 GLU A C 1
ATOM 1395 O O . GLU A 1 186 ? 23.837 3.733 -11.214 1.00 77.94 186 GLU A O 1
ATOM 1400 N N . ALA A 1 187 ? 26.021 4.206 -10.971 1.00 72.25 187 ALA A N 1
ATOM 1401 C CA . ALA A 1 187 ? 25.888 5.610 -11.344 1.00 72.25 187 ALA A CA 1
ATOM 1402 C C . ALA A 1 187 ? 25.439 5.741 -12.812 1.00 72.25 187 ALA A C 1
ATOM 1404 O O . ALA A 1 187 ? 26.083 5.217 -13.713 1.00 72.25 187 ALA A O 1
ATOM 1405 N N . GLY A 1 188 ? 24.320 6.434 -13.046 1.00 69.88 188 GLY A N 1
ATOM 1406 C CA . GLY A 1 188 ? 23.678 6.515 -14.367 1.00 69.88 188 GLY A CA 1
ATOM 1407 C C . GLY A 1 188 ? 22.770 5.325 -14.718 1.00 69.88 188 GLY A C 1
ATOM 1408 O O . GLY A 1 188 ? 22.127 5.344 -15.764 1.00 69.88 188 GLY A O 1
ATOM 1409 N N . GLY A 1 189 ? 22.670 4.312 -13.851 1.00 71.62 189 GLY A N 1
ATOM 1410 C CA . GLY A 1 189 ? 21.763 3.180 -14.031 1.00 71.62 189 GLY A CA 1
ATOM 1411 C C . GLY A 1 189 ? 20.295 3.507 -13.727 1.00 71.62 189 GLY A C 1
ATOM 1412 O O . GLY A 1 189 ? 19.969 4.486 -13.053 1.00 71.62 189 GLY A O 1
ATOM 1413 N N . GLN A 1 190 ? 19.390 2.626 -14.166 1.00 81.56 190 GLN A N 1
ATOM 1414 C CA . GLN A 1 190 ? 17.936 2.712 -13.941 1.00 81.56 190 GLN A CA 1
ATOM 1415 C C . GLN A 1 190 ? 17.531 2.343 -12.497 1.00 81.56 190 GLN A C 1
ATOM 1417 O O . GLN A 1 190 ? 16.743 1.428 -12.254 1.00 81.56 190 GLN A O 1
ATOM 1422 N N . ALA A 1 191 ? 18.104 3.048 -11.517 1.00 83.19 191 ALA A N 1
ATOM 1423 C CA . ALA A 1 191 ? 17.946 2.773 -10.090 1.00 83.19 191 ALA A CA 1
ATOM 1424 C C . ALA A 1 191 ? 16.477 2.803 -9.638 1.00 83.19 191 ALA A C 1
ATOM 1426 O O . ALA A 1 191 ? 16.044 1.915 -8.911 1.00 83.19 191 ALA A O 1
ATOM 1427 N N . VAL A 1 192 ? 15.702 3.788 -10.108 1.00 85.56 192 VAL A N 1
ATOM 1428 C CA . VAL A 1 192 ? 14.286 3.965 -9.739 1.00 85.56 192 VAL A CA 1
ATOM 1429 C C . VAL A 1 192 ? 13.424 2.807 -10.248 1.00 85.56 192 VAL A C 1
ATOM 1431 O O . VAL A 1 192 ? 12.641 2.255 -9.480 1.00 85.56 192 VAL A O 1
ATOM 1434 N N . LEU A 1 193 ? 13.614 2.379 -11.502 1.00 86.06 193 LEU A N 1
ATOM 1435 C CA . LEU A 1 193 ? 12.869 1.249 -12.072 1.00 86.06 193 LEU A CA 1
ATOM 1436 C C . LEU A 1 193 ? 13.189 -0.065 -11.345 1.00 86.06 193 LEU A C 1
ATOM 1438 O O . LEU A 1 193 ? 12.288 -0.855 -11.082 1.00 86.06 193 LEU A O 1
ATOM 1442 N N . ARG A 1 194 ? 14.451 -0.284 -10.945 1.00 85.12 194 ARG A N 1
ATOM 1443 C CA . ARG A 1 194 ? 14.831 -1.467 -10.146 1.00 85.12 194 ARG A CA 1
ATOM 1444 C C . ARG A 1 194 ? 14.406 -1.381 -8.675 1.00 85.12 194 ARG A C 1
ATOM 1446 O O . ARG A 1 194 ? 14.259 -2.419 -8.038 1.00 85.12 194 ARG A O 1
ATOM 1453 N N . ALA A 1 195 ? 14.173 -0.178 -8.149 1.00 88.62 195 ALA A N 1
ATOM 1454 C CA . ALA A 1 195 ? 13.635 0.053 -6.808 1.00 88.62 195 ALA A CA 1
ATOM 1455 C C . ALA A 1 195 ? 12.119 -0.182 -6.719 1.00 88.62 195 ALA A C 1
ATOM 1457 O O . ALA A 1 195 ? 11.627 -0.622 -5.682 1.00 88.62 195 ALA A O 1
ATOM 1458 N N . GLN A 1 196 ? 11.379 0.122 -7.789 1.00 91.50 196 GLN A N 1
ATOM 1459 C CA . GLN A 1 196 ? 9.914 0.150 -7.797 1.00 91.50 196 GLN A CA 1
ATOM 1460 C C . GLN A 1 196 ? 9.252 -1.140 -7.259 1.00 91.50 196 GLN A C 1
ATOM 1462 O O . GLN A 1 196 ? 8.357 -1.005 -6.421 1.00 91.50 196 GLN A O 1
ATOM 1467 N N . PRO A 1 197 ? 9.698 -2.370 -7.606 1.00 92.62 197 PRO A N 1
ATOM 1468 C CA . PRO A 1 197 ? 9.077 -3.595 -7.092 1.00 92.62 197 PRO A CA 1
ATOM 1469 C C . PRO A 1 197 ? 9.135 -3.758 -5.567 1.00 92.62 197 PRO A C 1
ATOM 1471 O O . PRO A 1 197 ? 8.232 -4.335 -4.963 1.00 92.62 197 PRO A O 1
ATOM 1474 N N . PHE A 1 198 ? 10.159 -3.196 -4.917 1.00 92.31 198 PHE A N 1
ATOM 1475 C CA . PHE A 1 198 ? 10.315 -3.228 -3.458 1.00 92.31 198 PHE A CA 1
ATOM 1476 C C . PHE A 1 198 ? 9.318 -2.319 -2.726 1.00 92.31 198 PHE A C 1
ATOM 1478 O O . PHE A 1 198 ? 9.166 -2.434 -1.510 1.00 92.31 198 PHE A O 1
ATOM 1485 N N . LEU A 1 199 ? 8.620 -1.433 -3.446 1.00 93.50 199 LEU A N 1
ATOM 1486 C CA . LEU A 1 199 ? 7.567 -0.583 -2.891 1.00 93.50 199 LEU A CA 1
ATOM 1487 C C . LEU A 1 199 ? 6.180 -1.237 -2.960 1.00 93.50 199 LEU A C 1
ATOM 1489 O O . LEU A 1 199 ? 5.336 -0.903 -2.136 1.00 93.50 199 LEU A O 1
ATOM 1493 N N . TRP A 1 200 ? 5.947 -2.208 -3.853 1.00 95.50 200 TRP A N 1
ATOM 1494 C CA . TRP A 1 200 ? 4.626 -2.825 -4.058 1.00 95.50 200 TRP A CA 1
ATOM 1495 C C . TRP A 1 200 ? 4.069 -3.518 -2.804 1.00 95.50 200 TRP A C 1
ATOM 1497 O O . TRP A 1 200 ? 2.890 -3.370 -2.491 1.00 95.50 200 TRP A O 1
ATOM 1507 N N . PHE A 1 201 ? 4.913 -4.202 -2.025 1.00 95.88 201 PHE A N 1
ATOM 1508 C CA . PHE A 1 201 ? 4.495 -4.817 -0.758 1.00 95.88 201 PHE A CA 1
ATOM 1509 C C . PHE A 1 201 ? 4.190 -3.783 0.356 1.00 95.88 201 PHE A C 1
ATOM 1511 O O . PHE A 1 201 ? 3.098 -3.848 0.927 1.00 95.88 201 PHE A O 1
ATOM 1518 N N . PRO A 1 202 ? 5.062 -2.792 0.657 1.00 94.56 202 PRO A N 1
ATOM 1519 C CA . PRO A 1 202 ? 4.725 -1.662 1.536 1.00 94.56 202 PRO A CA 1
ATOM 1520 C C . PRO A 1 202 ? 3.441 -0.924 1.138 1.00 94.56 202 PRO A C 1
ATOM 1522 O O . PRO A 1 202 ? 2.602 -0.623 1.986 1.00 94.56 202 PRO A O 1
ATOM 1525 N N . CYS A 1 203 ? 3.265 -0.677 -0.157 1.00 95.38 203 CYS A N 1
ATOM 1526 C CA . CYS A 1 203 ? 2.066 -0.085 -0.729 1.00 95.38 203 CYS A CA 1
ATOM 1527 C C . CYS A 1 203 ? 0.811 -0.942 -0.481 1.00 95.38 203 CYS A C 1
ATOM 1529 O O . CYS A 1 203 ? -0.220 -0.420 -0.050 1.00 95.38 203 CYS A O 1
ATOM 1531 N N . GLY A 1 204 ? 0.917 -2.263 -0.649 1.00 96.62 204 GLY A N 1
ATOM 1532 C CA . GLY A 1 204 ? -0.137 -3.202 -0.276 1.00 96.62 204 GLY A CA 1
ATOM 1533 C C . GLY A 1 204 ? -0.508 -3.115 1.205 1.00 96.62 204 GLY A C 1
ATOM 1534 O O . GLY A 1 204 ? -1.691 -3.041 1.527 1.00 96.62 204 GLY A O 1
ATOM 1535 N N . ILE A 1 205 ? 0.473 -3.035 2.118 1.00 96.00 205 ILE A N 1
ATOM 1536 C CA . ILE A 1 205 ? 0.211 -2.859 3.563 1.00 96.00 205 ILE A CA 1
ATOM 1537 C C . ILE A 1 205 ? -0.636 -1.608 3.818 1.00 96.00 205 ILE A C 1
ATOM 1539 O O . ILE A 1 205 ? -1.607 -1.669 4.573 1.00 96.00 205 ILE A O 1
ATOM 1543 N N . VAL A 1 206 ? -0.299 -0.490 3.171 1.00 96.25 206 VAL A N 1
ATOM 1544 C CA . VAL A 1 206 ? -1.052 0.770 3.266 1.00 96.25 206 VAL A CA 1
ATOM 1545 C C . VAL A 1 206 ? -2.490 0.584 2.773 1.00 96.25 206 VAL A C 1
ATOM 1547 O O . VAL A 1 206 ? -3.422 0.928 3.501 1.00 96.25 206 VAL A O 1
ATOM 1550 N N . ARG A 1 207 ? -2.695 -0.017 1.592 1.00 96.88 207 ARG A N 1
ATOM 1551 C CA . ARG A 1 207 ? -4.038 -0.238 1.026 1.00 96.88 207 ARG A CA 1
ATOM 1552 C C . ARG A 1 207 ? -4.885 -1.190 1.877 1.00 96.88 207 ARG A C 1
ATOM 1554 O O . ARG A 1 207 ? -6.046 -0.898 2.145 1.00 96.88 207 ARG A O 1
ATOM 1561 N N . GLY A 1 208 ? -4.305 -2.298 2.336 1.00 96.69 208 GLY A N 1
ATOM 1562 C CA . GLY A 1 208 ? -4.985 -3.282 3.181 1.00 96.69 208 GLY A CA 1
ATOM 1563 C C . GLY A 1 208 ? -5.377 -2.732 4.546 1.00 96.69 208 GLY A C 1
ATOM 1564 O O . GLY A 1 208 ? -6.472 -3.008 5.034 1.00 96.69 208 GLY A O 1
ATOM 1565 N N . ALA A 1 209 ? -4.519 -1.900 5.138 1.00 95.50 209 ALA A N 1
ATOM 1566 C CA . ALA A 1 209 ? -4.834 -1.214 6.381 1.00 95.50 209 ALA A CA 1
ATOM 1567 C C . ALA A 1 209 ? -5.980 -0.202 6.204 1.00 95.50 209 ALA A C 1
ATOM 1569 O O . ALA A 1 209 ? -6.912 -0.190 7.006 1.00 95.50 209 ALA A O 1
ATOM 1570 N N . LEU A 1 210 ? -5.945 0.619 5.147 1.00 95.00 210 LEU A N 1
ATOM 1571 C CA . LEU A 1 210 ? -7.020 1.569 4.836 1.00 95.00 210 LEU A CA 1
ATOM 1572 C C . LEU A 1 210 ? -8.365 0.852 4.638 1.00 95.00 210 LEU A C 1
ATOM 1574 O O . LEU A 1 210 ? -9.342 1.217 5.295 1.00 95.00 210 LEU A O 1
ATOM 1578 N N . ALA A 1 211 ? -8.389 -0.231 3.857 1.00 95.00 211 ALA A N 1
ATOM 1579 C CA . ALA A 1 211 ? -9.592 -1.033 3.636 1.00 95.00 211 ALA A CA 1
ATOM 1580 C C . ALA A 1 211 ? -10.142 -1.647 4.941 1.00 95.00 211 ALA A C 1
ATOM 1582 O O . ALA A 1 211 ? -11.343 -1.586 5.196 1.00 95.00 211 ALA A O 1
ATOM 1583 N N . ALA A 1 212 ? -9.276 -2.165 5.823 1.00 92.81 212 ALA A N 1
ATOM 1584 C CA . ALA A 1 212 ? -9.681 -2.678 7.140 1.00 92.81 212 ALA A CA 1
ATOM 1585 C C . ALA A 1 212 ? -10.252 -1.594 8.080 1.00 92.81 212 ALA A C 1
ATOM 1587 O O . ALA A 1 212 ? -11.011 -1.906 8.997 1.00 92.81 212 ALA A O 1
ATOM 1588 N N . MET A 1 213 ? -9.922 -0.320 7.844 1.00 92.12 213 MET A N 1
ATOM 1589 C CA . MET A 1 213 ? -10.489 0.836 8.550 1.00 92.12 213 MET A CA 1
ATOM 1590 C C . MET A 1 213 ? -11.711 1.443 7.835 1.00 92.12 213 MET A C 1
ATOM 1592 O O . MET A 1 213 ? -12.248 2.443 8.307 1.00 92.12 213 MET A O 1
ATOM 1596 N N . GLY A 1 214 ? -12.181 0.836 6.738 1.00 90.62 214 GLY A N 1
ATOM 1597 C CA . GLY A 1 214 ? -13.352 1.282 5.975 1.00 90.62 214 GLY A CA 1
ATOM 1598 C C . GLY A 1 214 ? -13.068 2.364 4.929 1.00 90.62 214 GLY A C 1
ATOM 1599 O O . GLY A 1 214 ? -13.995 3.063 4.528 1.00 90.62 214 GLY A O 1
ATOM 1600 N N . ILE A 1 215 ? -11.810 2.528 4.505 1.00 91.44 215 ILE A N 1
ATOM 1601 C CA . ILE A 1 215 ? -11.408 3.471 3.453 1.00 91.44 215 ILE A CA 1
ATOM 1602 C C . ILE A 1 215 ? -10.906 2.696 2.234 1.00 91.44 215 ILE A C 1
ATOM 1604 O O . ILE A 1 215 ? -9.800 2.156 2.243 1.00 91.44 215 ILE A O 1
ATOM 1608 N N . ASP A 1 216 ? -11.690 2.702 1.159 1.00 90.12 216 ASP A N 1
ATOM 1609 C CA . ASP A 1 216 ? -11.236 2.208 -0.139 1.00 90.12 216 ASP A CA 1
ATOM 1610 C C . ASP A 1 216 ? -10.251 3.205 -0.761 1.00 90.12 216 ASP A C 1
ATOM 1612 O O . ASP A 1 216 ? -10.578 4.367 -1.008 1.00 90.12 216 ASP A O 1
ATOM 1616 N N . ALA A 1 217 ? -9.024 2.743 -1.003 1.00 88.69 217 ALA A N 1
ATOM 1617 C CA . ALA A 1 217 ? -7.936 3.550 -1.538 1.00 88.69 217 ALA A CA 1
ATOM 1618 C C . ALA A 1 217 ? -7.279 2.875 -2.748 1.00 88.69 217 ALA A C 1
ATOM 1620 O O . ALA A 1 217 ? -7.023 1.669 -2.749 1.00 88.69 217 ALA A O 1
ATOM 1621 N N . THR A 1 218 ? -6.961 3.681 -3.757 1.00 87.75 218 THR A N 1
ATOM 1622 C CA . THR A 1 218 ? -6.118 3.314 -4.901 1.00 87.75 218 THR A CA 1
ATOM 1623 C C . THR A 1 218 ? -4.730 3.935 -4.743 1.00 87.75 218 THR A C 1
ATOM 1625 O O . THR A 1 218 ? -4.567 4.910 -4.006 1.00 87.75 218 THR A O 1
ATOM 1628 N N . GLN A 1 219 ? -3.740 3.363 -5.426 1.00 68.69 219 GLN A N 1
ATOM 1629 C CA . GLN A 1 219 ? -2.374 3.893 -5.519 1.00 68.69 219 GLN A CA 1
ATOM 1630 C C . GLN A 1 219 ? -2.182 4.659 -6.829 1.00 68.69 219 GLN A C 1
ATOM 1632 O O . GLN A 1 219 ? -2.910 4.324 -7.791 1.00 68.69 219 GLN A O 1
#

Nearest PDB structures (foldseek):
  2cfh-assembly2_D  TM=9.005E-01  e=1.090E-08  Homo sapiens
  2cfh-assembly1_C  TM=8.955E-01  e=2.918E-08  Homo sapiens
  2bjn-assembly1_B  TM=8.855E-01  e=2.319E-07  Homo sapiens
  2c0j-assembly1_B  TM=8.935E-01  e=8.921E-07  Homo sapiens
  7u06-assembly1_e  TM=7.474E-01  e=3.005E-07  Saccharomyces cerevisiae

pLDDT: mean 71.79, std 25.13, range [26.62, 97.25]

Solvent-accessible surface area (backbone atoms only — not comparable to full-atom values): 14570 Å² total; per-residue (Å²): 134,84,82,78,76,73,77,73,78,85,68,89,50,92,84,65,79,77,79,60,62,68,60,51,56,52,44,64,63,48,50,48,64,49,38,52,49,54,57,62,72,61,55,81,74,81,73,83,78,85,85,79,89,84,88,81,91,84,88,86,84,87,90,88,80,92,80,91,84,90,88,87,85,87,85,84,89,87,94,87,86,92,85,81,88,78,91,80,94,74,95,74,90,76,76,90,68,80,79,67,73,53,76,64,57,50,48,52,54,35,42,54,52,36,21,53,53,15,20,56,50,14,28,56,50,40,66,65,74,48,65,94,48,82,78,78,87,49,71,69,55,51,51,50,42,43,39,48,50,53,32,30,70,77,68,74,40,59,53,75,42,80,49,66,76,88,74,89,50,74,49,79,37,62,94,72,54,64,90,55,73,80,67,84,66,63,91,93,51,70,48,66,72,72,48,50,67,69,45,33,30,62,51,12,24,54,39,19,28,34,44,68,74,74,38,90,66,85,133